Protein AF-A0A0M3KL15-F1 (afdb_monomer_lite)

InterPro domains:
  IPR010623 Type VI secretion system IcmF, C-terminal [PF06744] (112-218)
  IPR048677 T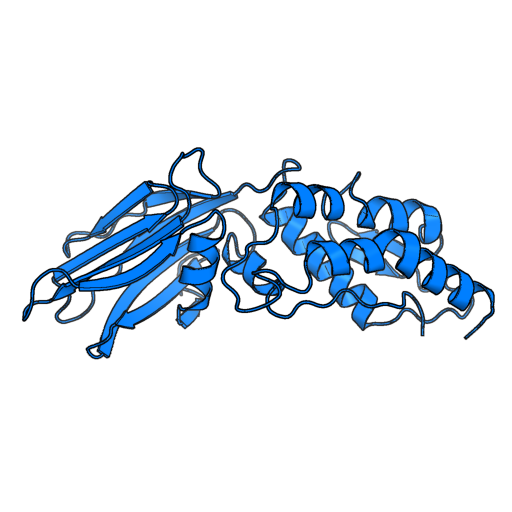ype VI secretion system component TssM1, helical domain [PF21070] (3-108)
  IPR053156 Type VI secretion system TssM-like [PTHR36153] (3-238)

Organism: NCBI:txid1444178

Radius of gyration: 20.82 Å; chains: 1; bounding box: 46×32×60 Å

pLDDT: mean 95.14, std 5.82, range [62.12, 98.81]

Foldseek 3Di:
DDPLQVVLLVCCCVQPAVVCCVQPCPAPPQDPDQHHGDQLVLLCQLVCCRHSVNVSCVVPPVQFWDDDPLAIDGPPVRCPPFAFDVLQRVQNSLSSQCCVQQVVVSTGKFKKKKWWDDWPFWQWKWKAAQNDIDIDGPDDIDIDMDMAPDPHPWGAIWMWTQGPVGGIDTQDTRTDSCRVVVQQVQWDWDADPPADQKIWTWHQGPVRIIGIMMMHGPDDNRSPSSSSSRSDHNDSGRTD

Sequence (240 aa):
LTPAAESLNARWRTAVVDGWNNAFSGRYPFKNVSSDASLPLLAKYLNTDTGRIARFLQNNLSGVLHREGSRWVPDTINTRGLTFNPAFLKAINTLSEIADVAFTTGNAGLHFELRPGTAAGVMQTTLITDNQKLIYVNQMPVWKRFTWPADTEAPGASLSWVSTQAGTRQYADLPGSWGLIRLLEMARRKAAPGVASGWSLSWQAQDGRMLNYTLRTEAGEGPLVLLKLRNFVLPETVFE

Structure (mmCIF, N/CA/C/O backbone):
data_AF-A0A0M3KL15-F1
#
_entry.id   AF-A0A0M3KL15-F1
#
loop_
_atom_site.group_PDB
_atom_site.id
_atom_site.type_symbol
_atom_site.label_atom_id
_atom_site.label_alt_id
_atom_site.label_comp_id
_atom_site.label_asym_id
_atom_site.label_entity_id
_atom_site.label_seq_id
_atom_site.pdbx_PDB_ins_code
_atom_site.Cartn_x
_atom_site.Cartn_y
_atom_site.Cartn_z
_atom_site.occupancy
_atom_site.B_iso_or_equiv
_atom_site.auth_seq_id
_atom_site.auth_comp_id
_atom_site.auth_asym_id
_atom_site.auth_atom_id
_atom_site.pdbx_PDB_model_num
ATOM 1 N N . LEU A 1 1 ? 8.208 -5.357 -33.941 1.00 62.12 1 LEU A N 1
ATOM 2 C CA . LEU A 1 1 ? 9.250 -4.862 -33.020 1.00 62.12 1 LEU A CA 1
ATOM 3 C C . LEU A 1 1 ? 10.542 -4.599 -33.781 1.00 62.12 1 LEU A C 1
ATOM 5 O O . LEU A 1 1 ? 10.914 -5.402 -34.628 1.00 62.12 1 LEU A O 1
ATOM 9 N N . THR A 1 2 ? 11.203 -3.465 -33.540 1.00 76.44 2 THR A N 1
ATOM 10 C CA . THR A 1 2 ? 12.546 -3.214 -34.091 1.00 76.44 2 THR A CA 1
ATOM 11 C C . THR A 1 2 ? 13.599 -3.963 -33.253 1.00 76.44 2 THR A C 1
ATOM 13 O O . THR A 1 2 ? 13.397 -4.116 -32.046 1.00 76.44 2 THR A O 1
ATOM 16 N N . PRO A 1 3 ? 14.752 -4.380 -33.817 1.00 80.56 3 PRO A N 1
ATOM 17 C CA . PRO A 1 3 ? 15.796 -5.087 -33.055 1.00 80.56 3 PRO A CA 1
ATOM 18 C C . PRO A 1 3 ? 16.292 -4.326 -31.810 1.00 80.56 3 PRO A C 1
ATOM 20 O O . PRO A 1 3 ? 16.680 -4.922 -30.805 1.00 80.56 3 PRO A O 1
ATOM 23 N N . ALA A 1 4 ? 16.244 -2.989 -31.850 1.00 82.25 4 ALA A N 1
ATOM 24 C CA . ALA A 1 4 ? 16.586 -2.138 -30.714 1.00 82.25 4 ALA A CA 1
ATOM 25 C C . ALA A 1 4 ? 15.563 -2.244 -29.565 1.00 82.25 4 ALA A C 1
ATOM 27 O O . ALA A 1 4 ? 15.965 -2.343 -28.405 1.00 82.25 4 ALA A O 1
ATOM 28 N N . ALA A 1 5 ? 14.260 -2.277 -29.875 1.00 87.56 5 ALA A N 1
ATOM 29 C CA . ALA A 1 5 ? 13.200 -2.458 -28.883 1.00 87.56 5 ALA A CA 1
ATOM 30 C C . ALA A 1 5 ? 13.283 -3.832 -28.202 1.00 87.56 5 ALA A C 1
ATOM 32 O O . ALA A 1 5 ? 13.165 -3.926 -26.981 1.00 87.56 5 ALA A O 1
ATOM 33 N N . GLU A 1 6 ? 13.554 -4.894 -28.965 1.00 91.25 6 GLU A N 1
ATOM 34 C CA . GLU A 1 6 ? 13.694 -6.252 -28.420 1.00 91.25 6 GLU A CA 1
ATOM 35 C C . GLU A 1 6 ? 14.888 -6.374 -27.473 1.00 91.25 6 GLU A C 1
ATOM 37 O O . GLU A 1 6 ? 14.755 -6.913 -26.371 1.00 91.25 6 GLU A O 1
ATOM 42 N N . SER A 1 7 ? 16.040 -5.819 -27.862 1.00 92.62 7 SER A N 1
ATOM 43 C CA . SER A 1 7 ? 17.240 -5.780 -27.020 1.00 92.62 7 SER A CA 1
ATOM 44 C C . SER A 1 7 ? 16.985 -5.042 -25.701 1.00 92.62 7 SER A C 1
ATOM 46 O O . SER A 1 7 ? 17.387 -5.493 -24.625 1.00 92.62 7 SER A O 1
ATOM 48 N N . LEU A 1 8 ? 16.246 -3.933 -25.758 1.00 94.69 8 LEU A N 1
ATOM 49 C CA . LEU A 1 8 ? 15.909 -3.135 -24.585 1.00 94.69 8 LEU A CA 1
ATOM 50 C C . LEU A 1 8 ? 14.875 -3.826 -23.682 1.00 94.69 8 LEU A C 1
ATOM 52 O O . LEU A 1 8 ? 15.043 -3.834 -22.462 1.00 94.69 8 LEU A O 1
ATOM 56 N N . ASN A 1 9 ? 13.879 -4.497 -24.264 1.00 96.88 9 ASN A N 1
ATOM 57 C CA . ASN A 1 9 ? 12.947 -5.364 -23.541 1.00 96.88 9 ASN A CA 1
ATOM 58 C C . ASN A 1 9 ? 13.684 -6.529 -22.853 1.00 96.88 9 ASN A C 1
ATOM 60 O O . ASN A 1 9 ? 13.425 -6.833 -21.691 1.00 96.88 9 ASN A O 1
ATOM 64 N N . ALA A 1 10 ? 14.644 -7.170 -23.526 1.00 97.50 10 ALA A N 1
ATOM 65 C CA . ALA A 1 10 ? 15.469 -8.221 -22.926 1.00 97.50 10 ALA A CA 1
ATOM 66 C C . ALA A 1 10 ? 16.328 -7.695 -21.761 1.00 97.50 10 ALA A C 1
ATOM 68 O O . ALA A 1 10 ? 16.441 -8.347 -20.718 1.00 97.50 10 ALA A O 1
ATOM 69 N N . ARG A 1 11 ? 16.889 -6.487 -21.896 1.00 97.69 11 ARG A N 1
ATOM 70 C CA . ARG A 1 11 ? 17.660 -5.839 -20.827 1.00 97.69 11 ARG A CA 1
ATOM 71 C C . ARG A 1 11 ? 16.782 -5.470 -19.631 1.00 97.69 11 ARG A C 1
ATOM 73 O O . ARG A 1 11 ? 17.202 -5.663 -18.497 1.00 97.69 11 ARG A O 1
ATOM 80 N N . TRP A 1 12 ? 15.569 -4.975 -19.868 1.00 98.31 12 TRP A N 1
ATOM 81 C CA . TRP A 1 12 ? 14.593 -4.690 -18.813 1.00 98.31 12 TRP A CA 1
ATOM 82 C C . TRP A 1 12 ? 14.238 -5.944 -18.011 1.00 98.31 12 TRP A C 1
ATOM 84 O O . TRP A 1 12 ? 14.278 -5.919 -16.777 1.00 98.31 12 TRP A O 1
ATOM 94 N N . ARG A 1 13 ? 13.964 -7.058 -18.703 1.00 98.50 13 ARG A N 1
ATOM 95 C CA . ARG A 1 13 ? 13.645 -8.333 -18.049 1.00 98.50 13 ARG A CA 1
ATOM 96 C C . ARG A 1 13 ? 14.762 -8.797 -17.125 1.00 98.50 13 ARG A C 1
ATOM 98 O O . ARG A 1 13 ? 14.545 -8.947 -15.925 1.00 98.50 13 ARG A O 1
ATOM 105 N N . THR A 1 14 ? 15.968 -8.903 -17.671 1.00 98.00 14 THR A N 1
ATOM 106 C CA . THR A 1 14 ? 17.128 -9.430 -16.942 1.00 98.00 14 THR A CA 1
ATOM 107 C C . THR A 1 14 ? 17.604 -8.501 -15.822 1.00 98.00 14 THR A C 1
ATOM 109 O O . THR A 1 14 ? 17.980 -8.969 -14.749 1.00 98.00 14 THR A O 1
ATOM 112 N N . ALA A 1 15 ? 17.567 -7.180 -16.028 1.00 97.88 15 ALA A N 1
ATOM 113 C CA . ALA A 1 15 ? 18.047 -6.218 -15.037 1.00 97.88 15 ALA A CA 1
ATOM 114 C C . ALA A 1 15 ? 17.046 -5.953 -13.900 1.00 97.88 15 ALA A C 1
ATOM 116 O O . ALA A 1 15 ? 17.461 -5.563 -12.804 1.00 97.88 15 ALA A O 1
ATOM 117 N N . VAL A 1 16 ? 15.740 -6.111 -14.151 1.00 98.56 16 VAL A N 1
ATOM 118 C CA . VAL A 1 16 ? 14.695 -5.682 -13.208 1.00 98.56 16 VAL A CA 1
ATOM 119 C C . VAL A 1 16 ? 13.622 -6.741 -12.988 1.00 98.56 16 VAL A C 1
ATOM 121 O O . VAL A 1 16 ? 13.390 -7.118 -11.837 1.00 98.56 16 VAL A O 1
ATOM 124 N N . VAL A 1 17 ? 12.956 -7.210 -14.046 1.00 98.69 17 VAL A N 1
ATOM 125 C CA . VAL A 1 17 ? 11.730 -8.019 -13.911 1.00 98.69 17 VAL A CA 1
ATOM 126 C C . VAL A 1 17 ? 11.999 -9.383 -13.287 1.00 98.69 17 VAL A C 1
ATOM 128 O O . VAL A 1 17 ? 11.285 -9.767 -12.364 1.00 98.69 17 VAL A O 1
ATOM 131 N N . ASP A 1 18 ? 13.050 -10.083 -13.707 1.00 98.50 18 ASP A N 1
ATOM 132 C CA . ASP A 1 18 ? 13.363 -11.422 -13.194 1.00 98.50 18 ASP A CA 1
ATOM 133 C C . ASP A 1 18 ? 13.629 -11.382 -11.683 1.00 98.50 18 ASP A C 1
ATOM 135 O O . ASP A 1 18 ? 13.082 -12.166 -10.900 1.00 98.50 18 ASP A O 1
ATOM 139 N N . GLY A 1 19 ? 14.411 -10.391 -11.246 1.00 98.44 19 GLY A N 1
ATOM 140 C CA . GLY A 1 19 ? 14.686 -10.159 -9.833 1.00 98.44 19 GLY A CA 1
ATOM 141 C C . GLY A 1 19 ? 13.452 -9.717 -9.045 1.00 98.44 19 GLY A C 1
ATOM 142 O O . GLY A 1 19 ? 13.320 -10.076 -7.874 1.00 98.44 19 GLY A O 1
ATOM 143 N N . TRP A 1 20 ? 12.566 -8.919 -9.647 1.00 98.62 20 TRP A N 1
ATOM 144 C CA . TRP A 1 20 ? 11.307 -8.496 -9.031 1.00 98.62 20 TRP A CA 1
ATOM 145 C C . TRP A 1 20 ? 10.386 -9.699 -8.818 1.00 98.62 20 TRP A C 1
ATOM 147 O O . TRP A 1 20 ? 9.896 -9.929 -7.712 1.00 98.62 20 TRP A O 1
ATOM 157 N N . ASN A 1 21 ? 10.197 -10.511 -9.857 1.00 98.19 21 ASN A N 1
ATOM 158 C CA . ASN A 1 21 ? 9.327 -11.679 -9.821 1.00 98.19 21 ASN A CA 1
ATOM 159 C C . ASN A 1 21 ? 9.820 -12.716 -8.811 1.00 98.19 21 ASN A C 1
ATOM 161 O O . ASN A 1 21 ? 9.015 -13.210 -8.020 1.00 98.19 21 ASN A O 1
ATOM 165 N N . ASN A 1 22 ? 11.126 -12.987 -8.765 1.00 97.88 22 ASN A N 1
ATOM 166 C CA . ASN A 1 22 ? 11.717 -13.864 -7.752 1.00 97.88 22 ASN A CA 1
ATOM 167 C C . ASN A 1 22 ? 11.461 -13.330 -6.329 1.00 97.88 22 ASN A C 1
ATOM 169 O O . ASN A 1 22 ? 11.011 -14.061 -5.446 1.00 97.88 22 ASN A O 1
ATOM 173 N N . ALA A 1 23 ? 11.671 -12.030 -6.116 1.00 97.38 23 ALA A N 1
ATOM 174 C CA . ALA A 1 23 ? 11.493 -11.421 -4.806 1.00 97.38 23 ALA A CA 1
ATOM 175 C C . ALA A 1 23 ? 10.033 -11.430 -4.318 1.00 97.38 23 ALA A C 1
ATOM 177 O O . ALA A 1 23 ? 9.802 -11.612 -3.120 1.00 97.38 23 ALA A O 1
ATOM 178 N N . PHE A 1 24 ? 9.060 -11.217 -5.211 1.00 98.12 24 PHE A N 1
ATOM 179 C CA . PHE A 1 24 ? 7.737 -10.730 -4.811 1.00 98.12 24 PHE A CA 1
ATOM 180 C C . PHE A 1 24 ? 6.532 -11.551 -5.297 1.00 98.12 24 PHE A C 1
ATOM 182 O O . PHE A 1 24 ? 5.499 -11.530 -4.630 1.00 98.12 24 PHE A O 1
ATOM 189 N N . SER A 1 25 ? 6.630 -12.291 -6.407 1.00 93.06 25 SER A N 1
ATOM 190 C CA . SER A 1 25 ? 5.460 -12.891 -7.088 1.00 93.06 25 SER A CA 1
ATOM 191 C C . SER A 1 25 ? 4.638 -13.871 -6.238 1.00 93.06 25 SER A C 1
ATOM 193 O O . SER A 1 25 ? 3.433 -14.005 -6.448 1.00 93.06 25 SER A O 1
ATOM 195 N N . GLY A 1 26 ? 5.269 -14.538 -5.270 1.00 95.62 26 GLY A N 1
ATOM 196 C CA . GLY A 1 26 ? 4.643 -15.493 -4.352 1.00 95.62 26 GLY A CA 1
ATOM 197 C C . GLY A 1 26 ? 4.397 -14.945 -2.947 1.00 95.62 26 GLY A C 1
ATOM 198 O O . GLY A 1 26 ? 4.298 -15.734 -2.012 1.00 95.62 26 GLY A O 1
ATOM 199 N N . ARG A 1 27 ? 4.369 -13.619 -2.763 1.00 98.00 27 ARG A N 1
ATOM 200 C CA . ARG A 1 27 ? 4.296 -12.975 -1.441 1.00 98.00 27 ARG A CA 1
ATOM 201 C C . ARG A 1 27 ? 3.183 -11.939 -1.373 1.00 98.00 27 ARG A C 1
ATOM 203 O O . ARG A 1 27 ? 2.786 -11.364 -2.382 1.00 98.00 27 ARG A O 1
ATOM 210 N N . TYR A 1 28 ? 2.691 -11.659 -0.178 1.00 98.25 28 TYR A N 1
ATOM 211 C CA . TYR A 1 28 ? 1.836 -10.509 0.081 1.00 98.25 28 TYR A CA 1
ATOM 212 C C . TYR A 1 28 ? 2.647 -9.203 -0.009 1.00 98.25 28 TYR A C 1
ATOM 214 O O . TYR A 1 28 ? 3.782 -9.190 0.457 1.00 98.25 28 TYR A O 1
ATOM 222 N N . PRO A 1 29 ? 2.121 -8.103 -0.581 1.00 97.88 29 PRO A N 1
ATOM 223 C CA . PRO A 1 29 ? 0.750 -7.902 -1.063 1.00 97.88 29 PRO A CA 1
ATOM 224 C C . PRO A 1 29 ? 0.482 -8.388 -2.493 1.00 97.88 29 PRO A C 1
ATOM 226 O O . PRO A 1 29 ? -0.650 -8.300 -2.948 1.00 97.88 29 PRO A O 1
ATOM 229 N N . PHE A 1 30 ? 1.444 -8.941 -3.222 1.00 98.12 30 PHE A N 1
ATOM 230 C CA . PHE A 1 30 ? 1.237 -9.356 -4.619 1.00 98.12 30 PHE A CA 1
ATOM 231 C C . PHE A 1 30 ? 0.284 -10.552 -4.763 1.00 98.12 30 PHE A C 1
ATOM 233 O O . PHE A 1 30 ? -0.467 -10.637 -5.735 1.00 98.12 30 PHE A O 1
ATOM 240 N N . LYS A 1 31 ? 0.255 -11.442 -3.765 1.00 97.38 31 LYS A N 1
ATOM 241 C CA . LYS A 1 31 ? -0.678 -12.575 -3.643 1.00 97.38 31 LYS A CA 1
ATOM 242 C C . LYS A 1 31 ? -1.337 -12.611 -2.270 1.00 97.38 31 LYS A C 1
ATOM 244 O O . LYS A 1 31 ? -0.812 -12.073 -1.300 1.00 97.38 31 LYS A O 1
ATOM 249 N N . ASN A 1 32 ? -2.527 -13.206 -2.175 1.00 95.50 32 ASN A N 1
ATOM 250 C CA . ASN A 1 32 ? -3.209 -13.404 -0.892 1.00 95.50 32 ASN A CA 1
ATOM 251 C C . ASN A 1 32 ? -2.658 -14.637 -0.153 1.00 95.50 32 ASN A C 1
ATOM 253 O O . ASN A 1 32 ? -3.297 -15.683 -0.116 1.00 95.50 32 ASN A O 1
ATOM 257 N N . VAL A 1 33 ? -1.440 -14.532 0.370 1.00 96.50 33 VAL A N 1
ATOM 258 C CA . VAL A 1 33 ? -0.740 -15.612 1.087 1.00 96.50 33 VAL A CA 1
ATOM 259 C C . VAL A 1 33 ? -0.177 -15.083 2.400 1.00 96.50 33 VAL A C 1
ATOM 261 O O . VAL A 1 33 ? -0.129 -13.870 2.583 1.00 96.50 33 VAL A O 1
ATOM 264 N N . SER A 1 34 ? 0.248 -15.952 3.316 1.00 93.94 34 SER A N 1
ATOM 265 C CA . SER A 1 34 ? 0.814 -15.549 4.615 1.00 93.94 34 SER A CA 1
ATOM 266 C C . SER A 1 34 ? 2.244 -15.010 4.530 1.00 93.94 34 SER A C 1
ATOM 268 O O . SER A 1 34 ? 2.635 -14.204 5.364 1.00 93.94 34 SER A O 1
ATOM 270 N N . SER A 1 35 ? 3.030 -15.429 3.532 1.00 95.88 35 SER A N 1
ATOM 271 C CA . SER A 1 35 ? 4.404 -14.945 3.367 1.00 95.88 35 SER A CA 1
ATOM 272 C C . SER A 1 35 ? 4.421 -13.499 2.882 1.00 95.88 35 SER A C 1
ATOM 274 O O . SER A 1 35 ? 3.836 -13.185 1.846 1.00 95.88 35 SER A O 1
ATOM 276 N N . ASP A 1 36 ? 5.131 -12.640 3.602 1.00 97.38 36 ASP A N 1
ATOM 277 C CA . ASP A 1 36 ? 5.215 -11.209 3.332 1.00 97.38 36 ASP A CA 1
ATOM 278 C C . ASP A 1 36 ? 6.403 -10.845 2.430 1.00 97.38 36 ASP A C 1
ATOM 280 O O . ASP A 1 36 ? 7.489 -11.427 2.508 1.00 97.38 36 ASP A O 1
ATOM 284 N N . ALA A 1 37 ? 6.210 -9.843 1.573 1.00 98.06 37 ALA A N 1
ATOM 285 C CA . ALA A 1 37 ? 7.274 -9.203 0.816 1.00 98.06 37 ALA A CA 1
ATOM 286 C C . ALA A 1 37 ? 8.181 -8.399 1.755 1.00 98.06 37 ALA A C 1
ATOM 288 O O . ALA A 1 37 ? 7.722 -7.707 2.663 1.00 98.06 37 ALA A O 1
ATOM 289 N N . SER A 1 38 ? 9.488 -8.433 1.505 1.00 97.94 38 SER A N 1
ATOM 290 C CA . SER A 1 38 ? 10.444 -7.636 2.275 1.00 97.94 38 SER A CA 1
ATOM 291 C C . SER A 1 38 ? 10.290 -6.147 1.945 1.00 97.94 38 SER A C 1
ATOM 293 O O . SER A 1 38 ? 10.557 -5.735 0.814 1.00 97.94 38 SER A O 1
ATOM 295 N N . LEU A 1 39 ? 9.904 -5.336 2.937 1.00 98.00 39 LEU A N 1
ATOM 296 C CA . LEU A 1 39 ? 9.825 -3.875 2.807 1.00 98.00 39 LEU A CA 1
ATOM 297 C C . LEU A 1 39 ? 11.184 -3.243 2.438 1.00 98.00 39 LEU A C 1
ATOM 299 O O . LEU A 1 39 ? 11.211 -2.455 1.493 1.00 98.00 39 LEU A O 1
ATOM 303 N N . PRO A 1 40 ? 12.325 -3.617 3.062 1.00 97.69 40 PRO A N 1
ATOM 304 C CA . PRO A 1 40 ? 13.636 -3.126 2.629 1.00 97.69 40 PRO A CA 1
ATOM 305 C C . PRO A 1 40 ? 13.993 -3.511 1.190 1.00 97.69 40 PRO A C 1
ATOM 307 O O . PRO A 1 40 ? 14.605 -2.728 0.464 1.00 97.69 40 PRO A O 1
ATOM 310 N N . LEU A 1 41 ? 13.626 -4.718 0.743 1.00 98.19 41 LEU A N 1
ATOM 311 C CA . LEU A 1 41 ? 13.882 -5.117 -0.640 1.00 98.19 41 LEU A CA 1
ATOM 312 C C . LEU A 1 41 ? 13.001 -4.336 -1.615 1.00 98.19 41 LEU A C 1
ATOM 314 O O . LEU A 1 41 ? 13.497 -3.911 -2.655 1.00 98.19 41 LEU A O 1
ATOM 318 N N . LEU A 1 42 ? 11.731 -4.107 -1.274 1.00 98.44 42 LEU A N 1
ATOM 319 C CA . LEU A 1 42 ? 10.837 -3.261 -2.060 1.00 98.44 42 LEU A CA 1
ATOM 320 C C . LEU A 1 42 ? 11.412 -1.841 -2.175 1.00 98.44 42 LEU A C 1
ATOM 322 O O . LEU A 1 42 ? 11.534 -1.322 -3.281 1.00 98.44 42 LEU A O 1
ATOM 326 N N . ALA A 1 43 ? 11.910 -1.276 -1.074 1.00 98.12 43 ALA A N 1
ATOM 327 C CA . ALA A 1 43 ? 12.578 0.023 -1.063 1.00 98.12 43 ALA A CA 1
ATOM 328 C C . ALA A 1 43 ? 13.787 0.092 -2.021 1.00 98.12 43 ALA A C 1
ATOM 330 O O . ALA A 1 43 ? 13.935 1.059 -2.765 1.00 98.12 43 ALA A O 1
ATOM 331 N N . LYS A 1 44 ? 14.612 -0.966 -2.103 1.00 98.19 44 LYS A N 1
ATOM 332 C CA . LYS A 1 44 ? 15.738 -1.044 -3.063 1.00 98.19 44 LYS A CA 1
ATOM 333 C C . LYS A 1 44 ? 15.301 -0.990 -4.534 1.00 98.19 44 LYS A C 1
ATOM 335 O O . LYS A 1 44 ? 16.097 -0.600 -5.393 1.00 98.19 44 LYS A O 1
ATOM 340 N N . TYR A 1 45 ? 14.078 -1.409 -4.852 1.00 98.44 45 TYR A N 1
ATOM 341 C CA . TYR A 1 45 ? 13.516 -1.249 -6.196 1.00 98.44 45 TYR A CA 1
ATOM 342 C C . TYR A 1 45 ? 12.914 0.136 -6.402 1.00 98.44 45 TYR A C 1
ATOM 344 O O . TYR A 1 45 ? 13.145 0.726 -7.458 1.00 98.44 45 TYR A O 1
ATOM 352 N N . LEU A 1 46 ? 12.163 0.612 -5.406 1.00 97.50 46 LEU A N 1
ATOM 353 C CA . LEU A 1 46 ? 11.293 1.780 -5.504 1.00 97.50 46 LEU A CA 1
ATOM 354 C C . LEU A 1 46 ? 11.972 3.113 -5.224 1.00 97.50 46 LEU A C 1
ATOM 356 O O . LEU A 1 46 ? 11.404 4.131 -5.597 1.00 97.50 46 LEU A O 1
ATOM 360 N N . ASN A 1 47 ? 13.147 3.122 -4.584 1.00 95.31 47 ASN A N 1
ATOM 361 C CA . ASN A 1 47 ? 13.847 4.364 -4.279 1.00 95.31 47 ASN A CA 1
ATOM 362 C C . ASN A 1 47 ? 13.920 5.254 -5.529 1.00 95.31 47 ASN A C 1
ATOM 364 O O . ASN A 1 47 ? 14.359 4.8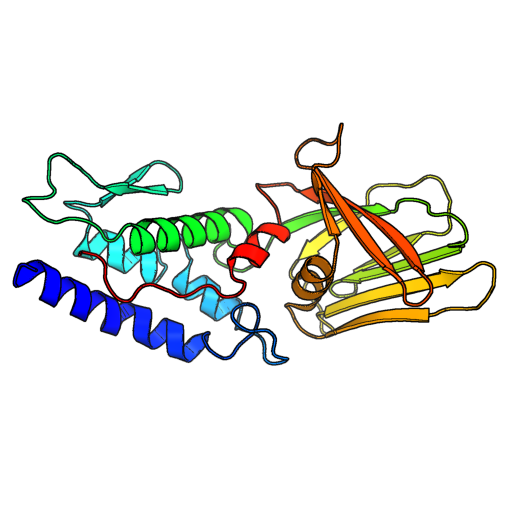29 -6.599 1.00 95.31 47 ASN A O 1
ATOM 368 N N . THR A 1 48 ? 13.449 6.480 -5.371 1.00 88.69 48 THR A N 1
ATOM 369 C CA . THR A 1 48 ? 13.093 7.354 -6.480 1.00 88.69 48 THR A CA 1
ATOM 370 C C . THR A 1 48 ? 14.279 7.738 -7.368 1.00 88.69 48 THR A C 1
ATOM 372 O O . THR A 1 48 ? 14.111 7.878 -8.579 1.00 88.69 48 THR A O 1
ATOM 375 N N . ASP A 1 49 ? 15.480 7.825 -6.795 1.00 87.25 49 ASP A N 1
ATOM 376 C CA . ASP A 1 49 ? 16.686 8.243 -7.519 1.00 87.25 49 ASP A CA 1
ATOM 377 C C . ASP A 1 49 ? 17.669 7.085 -7.708 1.00 87.25 49 ASP A C 1
ATOM 379 O O . ASP A 1 49 ? 18.306 6.936 -8.748 1.00 87.25 49 ASP A O 1
ATOM 383 N N . THR A 1 50 ? 17.774 6.216 -6.705 1.00 92.50 50 THR A N 1
ATOM 384 C CA . THR A 1 50 ? 18.770 5.138 -6.649 1.00 92.50 50 THR A CA 1
ATOM 385 C C . THR A 1 50 ? 18.139 3.747 -6.655 1.00 92.50 50 THR A C 1
ATOM 387 O O . THR A 1 50 ? 18.811 2.742 -6.417 1.00 92.50 50 THR A O 1
ATOM 390 N N . GLY A 1 51 ? 16.844 3.638 -6.927 1.00 96.38 51 GLY A N 1
ATOM 391 C CA . GLY A 1 51 ? 16.160 2.360 -7.074 1.00 96.38 51 GLY A CA 1
ATOM 392 C C . GLY A 1 51 ? 16.607 1.619 -8.329 1.00 96.38 51 GLY A C 1
ATOM 393 O O . GLY A 1 51 ? 17.097 2.207 -9.296 1.00 96.38 51 GLY A O 1
ATOM 394 N N . ARG A 1 52 ? 16.443 0.292 -8.340 1.00 98.12 52 ARG A N 1
ATOM 395 C CA . ARG A 1 52 ? 16.713 -0.529 -9.538 1.00 98.12 52 ARG A CA 1
ATOM 396 C C . ARG A 1 52 ? 15.891 -0.074 -10.745 1.00 98.12 52 ARG A C 1
ATOM 398 O O . ARG A 1 52 ? 16.434 -0.021 -11.844 1.00 98.12 52 ARG A O 1
ATOM 405 N N . ILE A 1 53 ? 14.625 0.291 -10.524 1.00 98.00 53 ILE A N 1
ATOM 406 C CA . ILE A 1 53 ? 13.738 0.781 -11.585 1.00 98.00 53 ILE A CA 1
ATOM 407 C C . ILE A 1 53 ? 14.225 2.149 -12.063 1.00 98.00 53 ILE A C 1
ATOM 409 O O . ILE A 1 53 ? 14.555 2.285 -13.235 1.00 98.00 53 ILE A O 1
ATOM 413 N N . ALA A 1 54 ? 14.362 3.123 -11.159 1.00 96.00 54 ALA A N 1
ATOM 414 C CA . ALA A 1 54 ? 14.792 4.480 -11.500 1.00 96.00 54 ALA A CA 1
ATOM 415 C C . ALA A 1 54 ? 16.110 4.505 -12.292 1.00 96.00 54 ALA A C 1
ATOM 417 O O . ALA A 1 54 ? 16.160 5.080 -13.378 1.00 96.00 54 ALA A O 1
ATOM 418 N N . ARG A 1 55 ? 17.142 3.787 -11.823 1.00 97.00 55 ARG A N 1
ATOM 419 C CA . ARG A 1 55 ? 18.422 3.678 -12.543 1.00 97.00 55 ARG A CA 1
ATOM 420 C C . ARG A 1 55 ? 18.271 3.066 -13.929 1.00 97.00 55 ARG A C 1
ATOM 422 O O . ARG A 1 55 ? 18.925 3.519 -14.863 1.00 97.00 55 ARG A O 1
ATOM 429 N N . PHE A 1 56 ? 17.441 2.033 -14.084 1.00 97.94 56 PHE A N 1
ATOM 430 C CA . PHE A 1 56 ? 17.209 1.449 -15.402 1.00 97.94 56 PHE A CA 1
ATOM 431 C C . PHE A 1 56 ? 16.602 2.482 -16.358 1.00 97.94 56 PHE A C 1
ATOM 433 O O . PHE A 1 56 ? 17.113 2.641 -17.469 1.00 97.94 56 PHE A O 1
ATOM 440 N N . LEU A 1 57 ? 15.559 3.192 -15.915 1.00 97.00 57 LEU A N 1
ATOM 441 C CA . LEU A 1 57 ? 14.867 4.207 -16.712 1.00 97.00 57 LEU A CA 1
ATOM 442 C C . LEU A 1 57 ? 15.826 5.339 -17.108 1.00 97.00 57 LEU A C 1
ATOM 444 O O . LEU A 1 57 ? 15.940 5.659 -18.286 1.00 97.00 57 LEU A O 1
ATOM 448 N N . GLN A 1 58 ? 16.591 5.880 -16.160 1.00 95.19 58 GLN A N 1
ATOM 449 C CA . GLN A 1 58 ? 17.543 6.967 -16.418 1.00 95.19 58 GLN A CA 1
ATOM 450 C C . GLN A 1 58 ? 18.677 6.545 -17.365 1.00 95.19 58 GLN A C 1
ATOM 452 O O . GLN A 1 58 ? 19.020 7.278 -18.292 1.00 95.19 58 GLN A O 1
ATOM 457 N N . ASN A 1 59 ? 19.234 5.346 -17.181 1.00 95.81 59 ASN A N 1
ATOM 458 C CA . ASN A 1 59 ? 20.397 4.901 -17.952 1.00 95.81 59 ASN A CA 1
ATOM 459 C C . ASN A 1 59 ? 20.045 4.419 -19.363 1.00 95.81 59 ASN A C 1
ATOM 461 O O . ASN A 1 59 ? 20.903 4.446 -20.241 1.00 95.81 59 ASN A O 1
ATOM 465 N N . ASN A 1 60 ? 18.824 3.921 -19.577 1.00 95.19 60 ASN A N 1
ATOM 466 C CA . ASN A 1 60 ? 18.457 3.280 -20.842 1.00 95.19 60 ASN A CA 1
ATOM 467 C C . ASN A 1 60 ? 17.348 4.013 -21.603 1.00 95.19 60 ASN A C 1
ATOM 469 O O . ASN A 1 60 ? 17.234 3.808 -22.808 1.00 95.19 60 ASN A O 1
ATOM 473 N N . LEU A 1 61 ? 16.534 4.835 -20.931 1.00 94.25 61 LEU A N 1
ATOM 474 C CA . LEU A 1 61 ? 15.354 5.478 -21.519 1.00 94.25 61 LEU A CA 1
ATOM 475 C C . LEU A 1 61 ? 15.382 7.009 -21.453 1.00 94.25 61 LEU A C 1
ATOM 477 O O . LEU A 1 61 ? 14.454 7.620 -21.960 1.00 94.25 61 LEU A O 1
ATOM 481 N N . SER A 1 62 ? 16.424 7.649 -20.912 1.00 91.50 62 SER A N 1
ATOM 482 C CA . SER A 1 62 ? 16.472 9.118 -20.739 1.00 91.50 62 SER A CA 1
ATOM 483 C C . SER A 1 62 ? 16.304 9.937 -22.023 1.00 91.50 62 SER A C 1
ATOM 485 O O . SER A 1 62 ? 15.870 11.080 -21.952 1.00 91.50 62 SER A O 1
ATOM 487 N N . GLY A 1 63 ? 16.614 9.373 -23.195 1.00 90.44 63 GLY A N 1
ATOM 488 C CA . GLY A 1 63 ? 16.390 10.037 -24.485 1.00 90.44 63 GLY A CA 1
ATOM 489 C C . GLY A 1 63 ? 14.952 9.959 -25.019 1.00 90.44 63 GLY A C 1
ATOM 490 O O . GLY A 1 63 ? 14.655 10.602 -26.018 1.00 90.44 63 GLY A O 1
ATOM 491 N N . VAL A 1 64 ? 14.085 9.142 -24.411 1.00 92.38 64 VAL A N 1
ATOM 492 C CA . VAL A 1 64 ? 12.702 8.881 -24.873 1.00 92.38 64 VAL A CA 1
ATOM 493 C C . VAL A 1 64 ? 11.667 8.882 -23.741 1.00 92.38 64 VAL A C 1
ATOM 495 O O . VAL A 1 64 ? 10.471 8.758 -23.995 1.00 92.38 64 VAL A O 1
ATOM 498 N N . LEU A 1 65 ? 12.112 8.983 -22.491 1.00 93.81 65 LEU A N 1
ATOM 499 C CA . LEU A 1 65 ? 11.309 8.983 -21.278 1.00 93.81 65 LEU A CA 1
ATOM 500 C C . LEU A 1 65 ? 11.964 9.935 -20.278 1.00 93.81 65 LEU A C 1
ATOM 502 O O . LEU A 1 65 ? 13.111 9.729 -19.875 1.00 93.81 65 LEU A O 1
ATOM 506 N N . HIS A 1 66 ? 11.225 10.941 -19.833 1.00 93.69 66 HIS A N 1
ATOM 507 C CA . HIS A 1 66 ? 11.674 11.882 -18.813 1.00 93.69 66 HIS A CA 1
ATOM 508 C C . HIS A 1 66 ? 10.738 11.864 -17.608 1.00 93.69 66 HIS A C 1
ATOM 510 O O . HIS A 1 66 ? 9.674 11.239 -17.614 1.00 93.69 66 HIS A O 1
ATOM 516 N N . ARG A 1 67 ? 11.175 12.515 -16.530 1.00 92.88 67 ARG A N 1
ATOM 517 C CA . ARG A 1 67 ? 10.412 12.609 -15.289 1.00 92.88 67 ARG A CA 1
ATOM 518 C C . ARG A 1 67 ? 9.761 13.986 -15.171 1.00 92.88 67 ARG A C 1
ATOM 520 O O . ARG A 1 67 ? 10.454 14.997 -15.229 1.00 92.88 67 ARG A O 1
ATOM 527 N N . GLU A 1 68 ? 8.451 14.013 -14.957 1.00 92.44 68 GLU A N 1
ATOM 528 C CA . GLU A 1 68 ? 7.657 15.208 -14.662 1.00 92.44 68 GLU A CA 1
ATOM 529 C C . GLU A 1 68 ? 7.084 15.091 -13.248 1.00 92.44 68 GLU A C 1
ATOM 531 O O . GLU A 1 68 ? 6.143 14.333 -12.989 1.00 92.44 68 GLU A O 1
ATOM 536 N N . GLY A 1 69 ? 7.696 15.802 -12.298 1.00 88.06 69 GLY A N 1
ATOM 537 C CA . GLY A 1 69 ? 7.403 15.619 -10.878 1.00 88.06 69 GLY A CA 1
ATOM 538 C C . GLY A 1 69 ? 7.665 14.172 -10.451 1.00 88.06 69 GLY A C 1
ATOM 539 O O . GLY A 1 69 ? 8.797 13.697 -10.495 1.00 88.06 69 GLY A O 1
ATOM 540 N N . SER A 1 70 ? 6.612 13.458 -10.056 1.00 85.31 70 SER A N 1
ATOM 541 C CA . SER A 1 70 ? 6.677 12.046 -9.670 1.00 85.31 70 SER A CA 1
ATOM 542 C C . SER A 1 70 ? 6.539 11.059 -10.826 1.00 85.31 70 SER A C 1
ATOM 544 O O . SER A 1 70 ? 6.826 9.875 -10.651 1.00 85.31 70 SER A O 1
ATOM 546 N N . ARG A 1 71 ? 6.105 11.517 -12.004 1.00 93.44 71 ARG A N 1
ATOM 547 C CA . ARG A 1 71 ? 5.663 10.641 -13.091 1.00 93.44 71 ARG A CA 1
ATOM 548 C C . ARG A 1 71 ? 6.714 10.495 -14.180 1.00 93.44 71 ARG A C 1
ATOM 550 O O . ARG A 1 71 ? 7.416 11.442 -14.508 1.00 93.44 71 ARG A O 1
ATOM 557 N N . TRP A 1 72 ? 6.768 9.314 -14.779 1.00 95.44 72 TRP A N 1
ATOM 558 C CA . TRP A 1 72 ? 7.528 9.028 -15.989 1.00 95.44 72 TRP A CA 1
ATOM 559 C C . TRP A 1 72 ? 6.642 9.227 -17.213 1.00 95.44 72 TRP A C 1
ATOM 561 O O . TRP A 1 72 ? 5.579 8.601 -17.321 1.00 95.44 72 TRP A O 1
ATOM 571 N N . VAL A 1 73 ? 7.087 10.096 -18.117 1.00 95.25 73 VAL A N 1
ATOM 572 C CA . VAL A 1 73 ? 6.336 10.554 -19.287 1.00 95.25 73 VAL A CA 1
ATOM 573 C C . VAL A 1 73 ? 7.173 10.322 -20.550 1.00 95.25 73 VAL A C 1
ATOM 575 O O . VAL A 1 73 ? 8.363 10.638 -20.552 1.00 95.25 73 VAL A O 1
ATOM 578 N N . PRO A 1 74 ? 6.597 9.734 -21.616 1.00 93.81 74 PRO A N 1
ATOM 579 C CA . PRO A 1 74 ? 7.280 9.598 -22.898 1.00 93.81 74 PRO A CA 1
ATOM 580 C C . PRO A 1 74 ? 7.589 10.947 -23.547 1.00 93.81 74 PRO A C 1
ATOM 582 O O . PRO A 1 74 ? 6.726 11.823 -23.615 1.00 93.81 74 PRO A O 1
ATOM 585 N N . ASP A 1 75 ? 8.775 11.066 -24.135 1.00 88.50 75 ASP A N 1
ATOM 586 C CA . ASP A 1 75 ? 9.113 12.177 -25.018 1.00 88.50 75 ASP A CA 1
ATOM 587 C C . ASP A 1 75 ? 8.647 11.857 -26.446 1.00 88.50 75 ASP A C 1
ATOM 589 O O . ASP A 1 75 ? 9.336 11.211 -27.240 1.00 88.50 75 ASP A O 1
ATOM 593 N N . THR A 1 76 ? 7.422 12.280 -26.761 1.00 72.31 76 THR A N 1
ATOM 594 C CA . THR A 1 76 ? 6.745 11.948 -28.027 1.00 72.31 76 THR A CA 1
ATOM 595 C C . THR A 1 76 ? 7.478 12.438 -29.277 1.00 72.31 76 THR A C 1
ATOM 597 O O . THR A 1 76 ? 7.332 11.820 -30.330 1.00 72.31 76 THR A O 1
ATOM 600 N N . ILE A 1 77 ? 8.320 13.469 -29.171 1.00 70.44 77 ILE A N 1
ATOM 601 C CA . ILE A 1 77 ? 9.076 14.025 -30.303 1.00 70.44 77 ILE A CA 1
ATOM 602 C C . ILE A 1 77 ? 10.281 13.131 -30.635 1.00 70.44 77 ILE A C 1
ATOM 604 O O . ILE A 1 77 ? 10.649 12.972 -31.800 1.00 70.44 77 ILE A O 1
ATOM 608 N N . ASN A 1 78 ? 10.865 12.490 -29.620 1.00 65.94 78 ASN A N 1
ATOM 609 C CA . ASN A 1 78 ? 12.126 11.757 -29.725 1.00 65.94 78 ASN A CA 1
ATOM 610 C C . ASN A 1 78 ? 11.974 10.230 -29.835 1.00 65.94 78 ASN A C 1
ATOM 612 O O . ASN A 1 78 ? 12.975 9.523 -29.949 1.00 65.94 78 ASN A O 1
ATOM 616 N N . THR A 1 79 ? 10.750 9.695 -29.859 1.00 64.50 79 THR A N 1
ATOM 617 C CA . THR A 1 79 ? 10.497 8.238 -29.826 1.00 64.50 79 THR A CA 1
ATOM 618 C C . THR A 1 79 ? 10.976 7.454 -31.055 1.00 64.50 79 THR A C 1
ATOM 620 O O . THR A 1 79 ? 11.016 6.231 -30.985 1.00 64.50 79 THR A O 1
ATOM 623 N N . ARG A 1 80 ? 11.391 8.087 -32.166 1.00 68.88 80 ARG A N 1
ATOM 624 C CA . ARG A 1 80 ? 11.943 7.416 -33.376 1.00 68.88 80 ARG A CA 1
ATOM 625 C C . ARG A 1 80 ? 11.149 6.168 -33.831 1.00 68.88 80 ARG A C 1
ATOM 627 O O . ARG A 1 80 ? 11.741 5.188 -34.277 1.00 68.88 80 ARG A O 1
ATOM 634 N N . GLY A 1 81 ? 9.818 6.184 -33.706 1.00 76.12 81 GLY A N 1
ATOM 635 C CA . GLY A 1 81 ? 8.951 5.054 -34.078 1.00 76.12 81 GLY A CA 1
ATOM 636 C C . GLY A 1 81 ? 8.845 3.925 -33.040 1.00 76.12 81 GLY A C 1
ATOM 637 O O . GLY A 1 81 ? 8.337 2.855 -33.363 1.00 76.12 81 GLY A O 1
ATOM 638 N N . LEU A 1 82 ? 9.320 4.137 -31.810 1.00 84.88 82 LEU A N 1
ATOM 639 C CA . LEU A 1 82 ? 9.103 3.247 -30.671 1.00 84.88 82 LEU A CA 1
ATOM 640 C C . LEU A 1 82 ? 7.766 3.563 -29.991 1.00 84.88 82 LEU A C 1
ATOM 642 O O . LEU A 1 82 ? 7.549 4.685 -29.534 1.00 84.88 82 LEU A O 1
ATOM 646 N N . THR A 1 83 ? 6.907 2.555 -29.850 1.00 90.44 83 THR A N 1
ATOM 647 C CA . THR A 1 83 ? 5.656 2.664 -29.090 1.00 90.44 83 THR A CA 1
ATOM 648 C C . THR A 1 83 ? 5.856 2.070 -27.704 1.00 90.44 83 THR A C 1
ATOM 650 O O . THR A 1 83 ? 6.170 0.888 -27.569 1.00 90.44 83 THR A O 1
ATOM 653 N N . PHE A 1 84 ? 5.709 2.883 -26.657 1.00 94.69 84 PHE A N 1
ATOM 654 C CA . PHE A 1 84 ? 5.751 2.387 -25.282 1.00 94.69 84 PHE A CA 1
ATOM 655 C C . PHE A 1 84 ? 4.574 1.460 -25.005 1.00 94.69 84 PHE A C 1
ATOM 657 O O . PHE A 1 84 ? 3.436 1.801 -25.314 1.00 94.69 84 PHE A O 1
ATOM 664 N N . ASN A 1 85 ? 4.842 0.357 -24.309 1.00 96.00 85 ASN A N 1
ATOM 665 C CA . ASN A 1 85 ? 3.801 -0.483 -23.745 1.00 96.00 85 ASN A CA 1
ATOM 666 C C . ASN A 1 85 ? 3.014 0.335 -22.693 1.00 96.00 85 ASN A C 1
ATOM 668 O O . ASN A 1 85 ? 3.579 0.727 -21.662 1.00 96.00 85 ASN A O 1
ATOM 672 N N . PRO A 1 86 ? 1.703 0.574 -22.879 1.00 96.69 86 PRO A N 1
ATOM 673 C CA . PRO A 1 86 ? 0.916 1.354 -21.925 1.00 96.69 86 PRO A CA 1
ATOM 674 C C . PRO A 1 86 ? 0.865 0.721 -20.528 1.00 96.69 86 PRO A C 1
ATOM 676 O O . PRO A 1 86 ? 0.819 1.431 -19.518 1.00 96.69 86 PRO A O 1
ATOM 679 N N . ALA A 1 87 ? 0.914 -0.614 -20.443 1.00 98.19 87 ALA A N 1
ATOM 680 C CA . ALA A 1 87 ? 0.956 -1.323 -19.169 1.00 98.19 87 ALA A CA 1
ATOM 681 C C . ALA A 1 87 ? 2.260 -1.041 -18.417 1.00 98.19 87 ALA A C 1
ATOM 683 O O . ALA A 1 87 ? 2.224 -0.855 -17.200 1.00 98.19 87 ALA A O 1
ATOM 684 N N . PHE A 1 88 ? 3.391 -0.949 -19.126 1.00 98.38 88 PHE A N 1
ATOM 685 C CA . PHE A 1 88 ? 4.679 -0.571 -18.542 1.00 98.38 88 PHE A CA 1
ATOM 686 C C . PHE A 1 88 ? 4.624 0.829 -17.939 1.00 98.38 88 PHE A C 1
ATOM 688 O O . PHE A 1 88 ? 4.930 0.990 -16.757 1.00 98.38 88 PHE A O 1
ATOM 695 N N . LEU A 1 89 ? 4.143 1.818 -18.700 1.00 97.69 89 LEU A N 1
ATOM 696 C CA . LEU A 1 89 ? 4.007 3.192 -18.210 1.00 97.69 89 LEU A CA 1
ATOM 697 C C . LEU A 1 89 ? 3.079 3.271 -16.993 1.00 97.69 89 LEU A C 1
ATOM 699 O O . LEU A 1 89 ? 3.395 3.952 -16.015 1.00 97.69 89 LEU A O 1
ATOM 703 N N . LYS A 1 90 ? 1.950 2.554 -17.015 1.00 98.25 90 LYS A N 1
ATOM 704 C CA . LYS A 1 90 ? 1.038 2.471 -15.866 1.00 98.25 90 LYS A CA 1
ATOM 705 C C . LYS A 1 90 ? 1.724 1.850 -14.649 1.00 98.25 90 LYS A C 1
ATOM 707 O O . LYS A 1 90 ? 1.576 2.365 -13.541 1.00 98.25 90 LYS A O 1
ATOM 712 N N . ALA A 1 91 ? 2.467 0.764 -14.845 1.00 98.50 91 ALA A N 1
ATOM 713 C CA . ALA A 1 91 ? 3.139 0.044 -13.774 1.00 98.50 91 ALA A CA 1
ATOM 714 C C . ALA A 1 91 ? 4.219 0.898 -13.100 1.00 98.50 91 ALA A C 1
ATOM 716 O O . ALA A 1 91 ? 4.165 1.076 -11.885 1.00 98.50 91 ALA A O 1
ATOM 717 N N . ILE A 1 92 ? 5.146 1.489 -13.864 1.00 98.06 92 ILE A N 1
ATOM 718 C CA . ILE A 1 92 ? 6.217 2.315 -13.283 1.00 98.06 92 ILE A CA 1
ATOM 719 C C . ILE A 1 92 ? 5.658 3.552 -12.575 1.00 98.06 92 ILE A C 1
ATOM 721 O O . ILE A 1 92 ? 6.129 3.888 -11.496 1.00 98.06 92 ILE A O 1
ATOM 725 N N . ASN A 1 93 ? 4.600 4.173 -13.109 1.00 98.06 93 ASN A N 1
ATOM 726 C CA . ASN A 1 93 ? 3.967 5.325 -12.466 1.00 98.06 93 ASN A CA 1
ATOM 727 C C . ASN A 1 93 ? 3.198 4.942 -11.193 1.00 98.06 93 ASN A C 1
ATOM 729 O O . ASN A 1 93 ? 3.209 5.701 -10.230 1.00 98.06 93 ASN A O 1
ATOM 733 N N . THR A 1 94 ? 2.581 3.755 -11.153 1.00 98.31 94 THR A N 1
ATOM 734 C CA . THR A 1 94 ? 1.966 3.216 -9.924 1.00 98.31 94 THR A CA 1
ATOM 735 C C . THR A 1 94 ? 3.025 3.001 -8.843 1.00 98.31 94 THR A C 1
ATOM 737 O O . THR A 1 94 ? 2.816 3.339 -7.681 1.00 98.31 94 THR A O 1
ATOM 740 N N . LEU A 1 95 ? 4.184 2.459 -9.223 1.00 98.19 95 LEU A N 1
ATOM 741 C CA . LEU A 1 95 ? 5.297 2.227 -8.306 1.00 98.19 95 LEU A CA 1
ATOM 742 C C . LEU A 1 95 ? 5.947 3.533 -7.828 1.00 98.19 95 LEU A C 1
ATOM 744 O O . LEU A 1 95 ? 6.271 3.632 -6.647 1.00 98.19 95 LEU A O 1
ATOM 748 N N . SER A 1 96 ? 6.087 4.538 -8.697 1.00 96.88 96 SER A N 1
ATOM 749 C CA . SER A 1 96 ? 6.543 5.879 -8.308 1.00 96.88 96 SER A CA 1
ATOM 750 C C . SER A 1 96 ? 5.583 6.550 -7.326 1.00 96.88 96 SER A C 1
ATOM 752 O O . SER A 1 96 ? 6.029 7.098 -6.326 1.00 96.88 96 SER A O 1
ATOM 754 N N . GLU A 1 97 ? 4.270 6.432 -7.539 1.00 96.88 97 GLU A N 1
ATOM 755 C CA . GLU A 1 97 ? 3.276 6.951 -6.595 1.00 96.88 97 GLU A CA 1
ATOM 756 C C . GLU A 1 97 ? 3.385 6.283 -5.215 1.00 96.88 97 GLU A C 1
ATOM 758 O O . GLU A 1 97 ? 3.340 6.953 -4.185 1.00 96.88 97 GLU A O 1
ATOM 763 N N . ILE A 1 98 ? 3.566 4.959 -5.178 1.00 97.75 98 ILE A N 1
ATOM 764 C CA . ILE A 1 98 ? 3.792 4.235 -3.921 1.00 97.75 98 ILE A CA 1
ATOM 765 C C . ILE A 1 98 ? 5.080 4.715 -3.244 1.00 97.75 98 ILE A C 1
ATOM 767 O O . ILE A 1 98 ? 5.091 4.888 -2.025 1.00 97.75 98 ILE A O 1
ATOM 771 N N . ALA A 1 99 ? 6.154 4.925 -4.010 1.00 96.69 99 ALA A N 1
ATOM 772 C CA . ALA A 1 99 ? 7.430 5.390 -3.477 1.00 96.69 99 ALA A CA 1
ATOM 773 C C . ALA A 1 99 ? 7.296 6.766 -2.805 1.00 96.69 99 ALA A C 1
ATOM 775 O O . ALA A 1 99 ? 7.727 6.938 -1.666 1.00 96.69 99 ALA A O 1
ATOM 776 N N . ASP A 1 100 ? 6.614 7.702 -3.462 1.00 95.06 100 ASP A N 1
ATOM 777 C CA . ASP A 1 100 ? 6.444 9.077 -2.981 1.00 95.06 100 ASP A CA 1
ATOM 778 C C . ASP A 1 100 ? 5.494 9.209 -1.781 1.00 95.06 100 ASP A C 1
ATOM 780 O O . ASP A 1 100 ? 5.456 10.255 -1.138 1.00 95.06 100 ASP A O 1
ATOM 784 N N . VAL A 1 101 ? 4.726 8.166 -1.456 1.00 96.12 101 VAL A N 1
ATOM 785 C CA . VAL A 1 101 ? 3.845 8.154 -0.278 1.00 96.12 101 VAL A CA 1
ATOM 786 C C . VAL A 1 101 ? 4.431 7.317 0.855 1.00 96.12 101 VAL A C 1
ATOM 788 O O . VAL A 1 101 ? 4.433 7.754 2.003 1.00 96.12 101 VAL A O 1
ATOM 791 N N . ALA A 1 102 ? 4.905 6.107 0.556 1.00 97.00 102 ALA A N 1
ATOM 792 C CA . ALA A 1 102 ? 5.280 5.123 1.568 1.00 97.00 102 ALA A CA 1
ATOM 793 C C . ALA A 1 102 ? 6.794 4.937 1.734 1.00 97.00 102 ALA A C 1
ATOM 795 O O . ALA A 1 102 ? 7.193 4.277 2.687 1.00 97.00 102 ALA A O 1
ATOM 796 N N . PHE A 1 103 ? 7.627 5.478 0.837 1.00 96.38 103 PHE A N 1
ATOM 797 C CA . PHE A 1 103 ? 9.087 5.298 0.842 1.00 96.38 103 PHE A CA 1
ATOM 798 C C . PHE A 1 103 ? 9.862 6.619 0.696 1.00 96.38 103 PHE A C 1
ATOM 800 O O . PHE A 1 103 ? 10.976 6.640 0.168 1.00 96.38 103 PHE A O 1
ATOM 807 N N . THR A 1 104 ? 9.293 7.725 1.180 1.00 92.12 104 THR A N 1
ATOM 808 C CA . THR A 1 104 ? 9.808 9.096 0.983 1.00 92.12 104 THR A CA 1
ATOM 809 C C . THR A 1 104 ? 11.233 9.315 1.489 1.00 92.12 104 THR A C 1
ATOM 811 O O . THR A 1 104 ? 11.967 10.125 0.932 1.00 92.12 104 THR A O 1
ATOM 814 N N . THR A 1 105 ? 11.652 8.580 2.519 1.00 91.31 105 THR A N 1
ATOM 815 C CA . THR A 1 105 ? 12.998 8.657 3.115 1.00 91.31 105 THR A CA 1
ATOM 816 C C . THR A 1 105 ? 13.910 7.505 2.682 1.00 91.31 105 THR A C 1
ATOM 818 O O . THR A 1 105 ? 14.971 7.283 3.263 1.00 91.31 105 THR A O 1
ATOM 821 N N . GLY A 1 106 ? 13.506 6.745 1.661 1.00 90.75 106 GLY A N 1
ATOM 822 C CA . GLY A 1 106 ? 14.259 5.617 1.115 1.00 90.75 106 GLY A CA 1
ATOM 823 C C . GLY A 1 106 ? 14.003 4.272 1.799 1.00 90.75 106 GLY A C 1
ATOM 824 O O . GLY A 1 106 ? 14.418 3.256 1.252 1.00 90.75 106 GLY A O 1
ATOM 825 N N . ASN A 1 107 ? 13.288 4.242 2.926 1.00 95.00 107 ASN A N 1
ATOM 826 C CA . ASN A 1 107 ? 12.738 3.039 3.560 1.00 95.00 107 ASN A CA 1
ATOM 827 C C . ASN A 1 107 ? 11.220 3.181 3.711 1.00 95.00 107 ASN A C 1
ATOM 829 O O . ASN A 1 107 ? 10.700 4.289 3.613 1.00 95.00 107 ASN A O 1
ATOM 833 N N . ALA A 1 108 ? 10.517 2.072 3.963 1.00 96.69 108 ALA A N 1
ATOM 834 C CA . ALA A 1 108 ? 9.086 2.126 4.249 1.00 96.69 108 ALA A CA 1
ATOM 835 C C . ALA A 1 108 ? 8.833 2.967 5.509 1.00 96.69 108 ALA A C 1
ATOM 837 O O . ALA A 1 108 ? 9.430 2.694 6.550 1.00 96.69 108 ALA A O 1
ATOM 838 N N . GLY A 1 109 ? 7.952 3.959 5.421 1.00 96.69 109 GLY A N 1
ATOM 839 C CA . GLY A 1 109 ? 7.621 4.823 6.545 1.00 96.69 109 GLY A CA 1
ATOM 840 C C . GLY A 1 109 ? 6.600 5.889 6.174 1.00 96.69 109 GLY A C 1
ATOM 841 O O . GLY A 1 109 ? 6.803 6.657 5.237 1.00 96.69 109 GLY A O 1
ATOM 842 N N . LEU A 1 110 ? 5.504 5.950 6.927 1.00 96.50 110 LEU A N 1
ATOM 843 C CA . LEU A 1 110 ? 4.486 6.989 6.820 1.00 96.50 110 LEU A CA 1
ATOM 844 C C . LEU A 1 110 ? 3.766 7.202 8.155 1.00 96.50 110 LEU A C 1
ATOM 846 O O . LEU A 1 110 ? 3.832 6.376 9.070 1.00 96.50 110 LEU A O 1
ATOM 850 N N . HIS A 1 111 ? 3.031 8.306 8.231 1.00 97.50 111 HIS A N 1
ATOM 851 C CA . HIS A 1 111 ? 2.162 8.635 9.350 1.00 97.50 111 HIS A CA 1
ATOM 852 C C . HIS A 1 111 ? 0.732 8.844 8.861 1.00 97.50 111 HIS A C 1
ATOM 854 O O . HIS A 1 111 ? 0.479 9.261 7.727 1.00 97.50 111 HIS A O 1
ATOM 860 N N . PHE A 1 112 ? -0.218 8.536 9.732 1.00 98.19 112 PHE A N 1
ATOM 861 C CA . PHE A 1 112 ? -1.638 8.741 9.487 1.00 98.19 112 PHE A CA 1
ATOM 862 C C . PHE A 1 112 ? -2.377 8.857 10.812 1.00 98.19 112 PHE A C 1
ATOM 864 O O . PHE A 1 112 ? -1.838 8.549 11.874 1.00 98.19 112 PHE A O 1
ATOM 871 N N . GLU A 1 113 ? -3.631 9.279 10.762 1.00 98.62 113 GLU A N 1
ATOM 872 C CA . GLU A 1 113 ? -4.488 9.340 11.935 1.00 98.62 113 GLU A CA 1
ATOM 873 C C . GLU A 1 113 ? -5.735 8.488 11.741 1.00 98.62 113 GLU A C 1
ATOM 875 O O . GLU A 1 113 ? -6.340 8.468 10.669 1.00 98.62 113 GLU A O 1
ATOM 880 N N . LEU A 1 114 ? -6.151 7.810 12.807 1.00 98.69 114 LEU A N 1
ATOM 881 C CA . LEU A 1 114 ? -7.437 7.131 12.872 1.00 98.69 114 LEU A CA 1
ATOM 882 C C . LEU A 1 114 ? -8.311 7.802 13.921 1.00 98.69 114 LEU A C 1
ATOM 884 O O . LEU A 1 114 ? -7.859 8.126 15.020 1.00 98.69 114 LEU A O 1
ATOM 888 N N . ARG A 1 115 ? -9.590 7.956 13.594 1.00 98.31 115 ARG A N 1
ATOM 889 C CA . ARG A 1 115 ? -10.642 8.327 14.537 1.00 98.31 115 ARG A CA 1
ATOM 890 C C . ARG A 1 115 ? -11.719 7.244 14.530 1.00 98.31 115 ARG A C 1
ATOM 892 O O . ARG A 1 115 ? -12.228 6.931 13.453 1.00 98.31 115 ARG A O 1
ATOM 899 N N . PRO A 1 116 ? -12.082 6.671 15.686 1.00 98.00 116 PRO A N 1
ATOM 900 C CA . PRO A 1 116 ? -13.131 5.663 15.750 1.00 98.00 116 PRO A CA 1
ATOM 901 C C . PRO A 1 116 ? -14.505 6.293 15.479 1.00 98.00 116 PRO A C 1
ATOM 903 O O . PRO A 1 116 ? -14.732 7.471 15.760 1.00 98.00 116 PRO A O 1
ATOM 906 N N . GLY A 1 117 ? -15.417 5.507 14.918 1.00 96.06 117 GLY A N 1
ATOM 907 C CA . GLY A 1 117 ? -16.815 5.858 14.698 1.00 96.06 117 GLY A CA 1
ATOM 908 C C . GLY A 1 117 ? -17.734 4.944 15.501 1.00 96.06 117 GLY A C 1
ATOM 909 O O . GLY A 1 117 ? -17.499 3.740 15.590 1.00 96.06 117 GLY A O 1
ATOM 910 N N . THR A 1 118 ? -18.793 5.512 16.074 1.00 94.88 118 THR A N 1
ATOM 911 C CA . THR A 1 118 ? -19.808 4.746 16.802 1.00 94.88 118 THR A CA 1
ATOM 912 C C . THR A 1 118 ? -20.612 3.849 15.862 1.00 94.88 118 THR A C 1
ATOM 914 O O . THR A 1 118 ? -20.775 4.123 14.667 1.00 94.88 118 THR A O 1
ATOM 917 N N . ALA A 1 119 ? -21.133 2.757 16.413 1.00 94.69 119 ALA A N 1
ATOM 918 C CA . ALA A 1 119 ? -22.062 1.870 15.732 1.00 94.69 119 ALA A CA 1
ATOM 919 C C . ALA A 1 119 ? -23.046 1.271 16.739 1.00 94.69 119 ALA A C 1
ATOM 921 O O . ALA A 1 119 ? -22.693 0.994 17.886 1.00 94.69 119 ALA A O 1
ATOM 922 N N . ALA A 1 120 ? -24.290 1.059 16.308 1.00 93.81 120 ALA A N 1
ATOM 923 C CA . ALA A 1 120 ? -25.324 0.486 17.160 1.00 93.81 120 ALA A CA 1
ATOM 924 C C . ALA A 1 120 ? -24.911 -0.900 17.688 1.00 93.81 120 ALA A C 1
ATOM 926 O O . ALA A 1 120 ? -24.470 -1.771 16.937 1.00 93.81 120 ALA A O 1
ATOM 927 N N . GLY A 1 121 ? -25.065 -1.107 18.998 1.00 94.50 121 GLY A N 1
ATOM 928 C CA . GLY A 1 121 ? -24.780 -2.384 19.653 1.00 94.50 121 GLY A CA 1
ATOM 929 C C . GLY A 1 121 ? -23.295 -2.752 19.773 1.00 94.50 121 GLY A C 1
ATOM 930 O O . GLY A 1 121 ? -23.008 -3.871 20.196 1.00 94.50 121 GLY A O 1
ATOM 931 N N . VAL A 1 122 ? -22.370 -1.852 19.422 1.00 96.94 122 VAL A N 1
ATOM 932 C CA . VAL A 1 122 ? -20.928 -1.989 19.680 1.00 96.94 122 VAL A CA 1
ATOM 933 C C . VAL A 1 122 ? -20.591 -1.149 20.907 1.00 96.94 122 VAL A C 1
ATOM 935 O O . VAL A 1 122 ? -20.823 0.053 20.904 1.00 96.94 122 VAL A O 1
ATOM 938 N N . MET A 1 123 ? -20.076 -1.770 21.967 1.00 96.88 123 MET A N 1
ATOM 939 C CA . MET A 1 123 ? -19.688 -1.094 23.212 1.00 96.88 123 MET A CA 1
ATOM 940 C C . MET A 1 123 ? -18.239 -0.623 23.191 1.00 96.88 123 MET A C 1
ATOM 942 O O . MET A 1 123 ? -17.928 0.435 23.731 1.00 96.88 123 MET A O 1
ATOM 946 N N . GLN A 1 124 ? -17.362 -1.419 22.581 1.00 97.88 124 GLN A N 1
ATOM 947 C CA . GLN A 1 124 ? -15.947 -1.109 22.484 1.00 97.88 124 GLN A CA 1
ATOM 948 C C . GLN A 1 124 ? -15.369 -1.615 21.168 1.00 97.88 124 GLN A C 1
ATOM 950 O O . GLN A 1 124 ? -15.743 -2.689 20.700 1.00 97.88 124 GLN A O 1
ATOM 955 N N . THR A 1 125 ? -14.405 -0.885 20.620 1.00 98.44 125 THR A N 1
ATOM 956 C CA . THR A 1 125 ? -13.490 -1.382 19.587 1.00 98.44 125 THR A CA 1
ATOM 957 C C . THR A 1 125 ? -12.051 -1.173 20.032 1.00 98.44 125 THR A C 1
ATOM 959 O O . THR A 1 125 ? -11.711 -0.100 20.532 1.00 98.44 125 THR A O 1
ATOM 962 N N . THR A 1 126 ? -11.202 -2.167 19.810 1.00 98.62 126 THR A N 1
ATOM 963 C CA . THR A 1 126 ? -9.761 -2.092 20.048 1.00 98.62 126 THR A CA 1
ATOM 964 C C . THR A 1 126 ? -9.053 -2.389 18.734 1.00 98.62 126 THR A C 1
ATOM 966 O O . THR A 1 126 ? -9.082 -3.523 18.262 1.00 98.62 126 THR A O 1
ATOM 969 N N . LEU A 1 127 ? -8.422 -1.371 18.149 1.00 98.75 127 LEU A N 1
ATOM 970 C CA . LEU A 1 127 ? -7.529 -1.523 17.001 1.00 98.75 127 LEU A CA 1
ATOM 971 C C . LEU A 1 127 ? -6.089 -1.423 17.487 1.00 98.75 127 LEU A C 1
ATOM 973 O O . LEU A 1 127 ? -5.749 -0.490 18.212 1.00 98.75 127 LEU A O 1
ATOM 977 N N . ILE A 1 128 ? -5.246 -2.365 17.093 1.00 98.69 128 ILE A N 1
ATOM 978 C CA . ILE A 1 128 ? -3.812 -2.343 17.374 1.00 98.69 128 ILE A CA 1
ATOM 979 C C . ILE A 1 128 ? -3.085 -2.419 16.038 1.00 98.69 128 ILE A C 1
ATOM 981 O O . ILE A 1 128 ? -3.455 -3.231 15.200 1.00 98.69 128 ILE A O 1
ATOM 985 N N . THR A 1 129 ? -2.071 -1.584 15.832 1.00 98.31 129 THR A N 1
ATOM 986 C CA . THR A 1 129 ? -1.120 -1.717 14.718 1.00 98.31 129 THR A CA 1
ATOM 987 C C . THR A 1 129 ? 0.279 -1.462 15.249 1.00 98.31 129 THR A C 1
ATOM 989 O O . THR A 1 129 ? 0.484 -0.462 15.928 1.00 98.31 129 THR A O 1
ATOM 992 N N . ASP A 1 130 ? 1.207 -2.385 15.012 1.00 97.81 130 ASP A N 1
ATOM 993 C CA . ASP A 1 130 ? 2.592 -2.341 15.495 1.00 97.81 130 ASP A CA 1
ATOM 994 C C . ASP A 1 130 ? 2.689 -1.910 16.977 1.00 97.81 130 ASP A C 1
ATOM 996 O O . ASP A 1 130 ? 3.378 -0.964 17.351 1.00 97.81 130 ASP A O 1
ATOM 1000 N N . ASN A 1 131 ? 1.896 -2.573 17.829 1.00 96.88 131 ASN A N 1
ATOM 1001 C CA . ASN A 1 131 ? 1.732 -2.302 19.267 1.00 96.88 131 ASN A CA 1
ATOM 1002 C C . ASN A 1 131 ? 1.123 -0.925 19.649 1.00 96.88 131 ASN A C 1
ATOM 1004 O O . ASN A 1 131 ? 0.881 -0.643 20.826 1.00 96.88 131 ASN A O 1
ATOM 1008 N N . GLN A 1 132 ? 0.772 -0.073 18.685 1.00 98.31 132 GLN A N 1
ATOM 1009 C CA . GLN A 1 132 ? 0.038 1.172 18.914 1.00 98.31 132 GLN A CA 1
ATOM 1010 C C . GLN A 1 132 ? -1.468 0.879 19.041 1.00 98.31 132 GLN A C 1
ATOM 1012 O O . GLN A 1 132 ? -2.110 0.445 18.088 1.00 98.31 132 GLN A O 1
ATOM 1017 N N . LYS A 1 133 ? -2.061 1.119 20.220 1.00 98.06 133 LYS A N 1
ATOM 1018 C CA . LYS A 1 133 ? -3.471 0.772 20.516 1.00 98.06 133 LYS A CA 1
ATOM 1019 C C . LYS A 1 133 ? -4.430 1.957 20.385 1.00 98.06 133 LYS A C 1
ATOM 1021 O O . LYS A 1 133 ? -4.184 3.005 20.976 1.00 98.06 133 LYS A O 1
ATOM 1026 N N . LEU A 1 134 ? -5.570 1.788 19.729 1.00 98.56 134 LEU A N 1
ATOM 1027 C CA . LEU A 1 134 ? -6.720 2.693 19.760 1.00 98.56 134 LEU A CA 1
ATOM 1028 C C . LEU A 1 134 ? -7.927 1.946 20.324 1.00 98.56 134 LEU A C 1
ATOM 1030 O O . LEU A 1 134 ? -8.567 1.157 19.629 1.00 98.56 134 LEU A O 1
ATOM 1034 N N . ILE A 1 135 ? -8.206 2.206 21.600 1.00 98.25 135 ILE A N 1
ATOM 1035 C CA . ILE A 1 135 ? -9.373 1.691 22.316 1.00 98.25 135 ILE A CA 1
ATOM 1036 C C . ILE A 1 135 ? -10.444 2.776 22.301 1.00 98.25 135 ILE A C 1
ATOM 1038 O O . ILE A 1 135 ? -10.169 3.933 22.618 1.00 98.25 135 ILE A O 1
ATOM 1042 N N . TYR A 1 136 ? -11.662 2.400 21.940 1.00 98.25 136 TYR A N 1
ATOM 1043 C CA . TYR A 1 136 ? -12.798 3.302 21.888 1.00 98.25 136 TYR A CA 1
ATOM 1044 C C . TYR A 1 136 ? -14.005 2.683 22.572 1.00 98.25 136 TYR A C 1
ATOM 1046 O O . TYR A 1 136 ? -14.373 1.573 22.215 1.00 98.25 136 TYR A O 1
ATOM 1054 N N . VAL A 1 137 ? -14.616 3.407 23.513 1.00 96.81 137 VAL A N 1
ATOM 1055 C CA . VAL A 1 137 ? -15.734 2.949 24.363 1.00 96.81 137 VAL A CA 1
ATOM 1056 C C . VAL A 1 137 ? -16.971 3.856 24.244 1.00 96.81 137 VAL A C 1
ATOM 1058 O O . VAL A 1 137 ? -17.616 4.178 25.234 1.00 96.81 137 VAL A O 1
ATOM 1061 N N . ASN A 1 138 ? -17.281 4.337 23.034 1.00 93.88 138 ASN A N 1
ATOM 1062 C CA . ASN A 1 138 ? -18.409 5.250 22.753 1.00 93.88 138 ASN A CA 1
ATOM 1063 C C . ASN A 1 138 ? -18.368 6.619 23.462 1.00 93.88 138 ASN A C 1
ATOM 1065 O O . ASN A 1 138 ? -19.398 7.266 23.638 1.00 93.88 138 ASN A O 1
ATOM 1069 N N . GLN A 1 139 ? -17.178 7.093 23.826 1.00 92.88 139 GLN A N 1
ATOM 1070 C CA . GLN A 1 139 ? -16.968 8.473 24.278 1.00 92.88 139 GLN A CA 1
ATOM 1071 C C . GLN A 1 139 ? -16.826 9.445 23.093 1.00 92.88 139 GLN A C 1
ATOM 1073 O O . GLN A 1 139 ? -16.940 9.043 21.932 1.00 92.88 139 GLN A O 1
ATOM 1078 N N . MET A 1 140 ? -16.540 10.724 23.350 1.00 95.38 140 MET A N 1
ATOM 1079 C CA . MET A 1 140 ? -16.242 11.678 22.276 1.00 95.38 140 MET A CA 1
ATOM 1080 C C . MET A 1 140 ? -15.035 11.183 21.446 1.00 95.38 140 MET A C 1
ATOM 1082 O O . MET A 1 140 ? -13.952 10.994 22.006 1.00 95.38 140 MET A O 1
ATOM 1086 N N . PRO A 1 141 ? -15.198 10.914 20.136 1.00 95.06 141 PRO A N 1
ATOM 1087 C CA . PRO A 1 141 ? -14.137 10.326 19.330 1.00 95.06 141 PRO A CA 1
ATOM 1088 C C . PRO A 1 141 ? -13.064 11.366 19.000 1.00 95.06 141 PRO A C 1
ATOM 1090 O O . PRO A 1 141 ? -13.354 12.435 18.461 1.00 95.06 141 PRO A O 1
ATOM 1093 N N . VAL A 1 142 ? -11.807 11.018 19.269 1.00 96.31 142 VAL A N 1
ATOM 1094 C CA . VAL A 1 142 ? -10.633 11.855 18.994 1.00 96.31 142 VAL A CA 1
ATOM 1095 C C . VAL A 1 142 ? -9.745 11.209 17.936 1.00 96.31 142 VAL A C 1
ATOM 1097 O O . VAL A 1 142 ? -9.737 9.986 17.776 1.00 96.31 142 VAL A O 1
ATOM 1100 N N . TRP A 1 143 ? -9.011 12.036 17.197 1.00 98.00 143 TRP A N 1
ATOM 1101 C CA . TRP A 1 143 ? -7.977 11.563 16.283 1.00 98.00 143 TRP A CA 1
ATOM 1102 C C . TRP A 1 143 ? -6.788 11.027 17.077 1.00 98.00 143 TRP A C 1
ATOM 1104 O O . TRP A 1 143 ? -6.352 11.644 18.048 1.00 98.00 143 TRP A O 1
ATOM 1114 N N . LYS A 1 144 ? -6.253 9.885 16.648 1.00 98.50 144 LYS A N 1
ATOM 1115 C CA . LYS A 1 144 ? -4.993 9.340 17.144 1.00 98.50 144 LYS A CA 1
ATOM 1116 C C . LYS A 1 144 ? -4.039 9.137 15.979 1.00 98.50 144 LYS A C 1
ATOM 1118 O O . LYS A 1 144 ? -4.404 8.477 15.009 1.00 98.50 144 LYS A O 1
ATOM 1123 N N . ARG A 1 145 ? -2.819 9.660 16.107 1.00 98.44 145 ARG A N 1
ATOM 1124 C CA . ARG A 1 145 ? -1.733 9.456 15.145 1.00 98.44 145 ARG A CA 1
ATOM 1125 C C . ARG A 1 145 ? -1.094 8.076 15.304 1.00 98.44 145 ARG A C 1
ATOM 1127 O O . ARG A 1 145 ? -0.962 7.572 16.421 1.00 98.44 145 ARG A O 1
ATOM 1134 N N . PHE A 1 146 ? -0.696 7.509 14.176 1.00 98.56 146 PHE A N 1
ATOM 1135 C CA . PHE A 1 146 ? -0.021 6.231 14.010 1.00 98.56 146 PHE A CA 1
ATOM 1136 C C . PHE A 1 146 ? 1.190 6.399 13.097 1.00 98.56 146 PHE A C 1
ATOM 1138 O O . PHE A 1 146 ? 1.220 7.296 12.249 1.00 98.56 146 PHE A O 1
ATOM 1145 N N . THR A 1 147 ? 2.154 5.502 13.263 1.00 97.94 147 THR A N 1
ATOM 1146 C CA . THR A 1 147 ? 3.343 5.390 12.417 1.00 97.94 147 THR A CA 1
ATOM 1147 C C . THR A 1 147 ? 3.361 3.979 11.857 1.00 97.94 147 THR A C 1
ATOM 1149 O O . THR A 1 147 ? 3.144 3.030 12.602 1.00 97.94 147 THR A O 1
ATOM 1152 N N . TRP A 1 148 ? 3.600 3.828 10.556 1.00 97.88 148 TRP A N 1
ATOM 1153 C CA . TRP A 1 148 ? 3.757 2.511 9.947 1.00 97.88 148 TRP A CA 1
ATOM 1154 C C . TRP A 1 148 ? 4.919 2.499 8.944 1.00 97.88 148 TRP A C 1
ATOM 1156 O O . TRP A 1 148 ? 4.998 3.406 8.112 1.00 97.88 148 TRP A O 1
ATOM 1166 N N . PRO A 1 149 ? 5.767 1.458 8.962 1.00 97.44 149 PRO A N 1
ATOM 1167 C CA . PRO A 1 149 ? 5.918 0.493 10.056 1.00 97.44 149 PRO A CA 1
ATOM 1168 C C . PRO A 1 149 ? 6.431 1.190 11.328 1.00 97.44 149 PRO A C 1
ATOM 1170 O O . PRO A 1 149 ? 7.241 2.114 11.226 1.00 97.44 149 PRO A O 1
ATOM 1173 N N . ALA A 1 150 ? 5.970 0.783 12.512 1.00 96.62 150 ALA A N 1
ATOM 1174 C CA . ALA A 1 150 ? 6.571 1.249 13.767 1.00 96.62 150 ALA A CA 1
ATOM 1175 C C . ALA A 1 150 ? 7.741 0.345 14.194 1.00 96.62 150 ALA A C 1
ATOM 1177 O O . ALA A 1 150 ? 7.805 -0.827 13.822 1.00 96.62 150 ALA A O 1
ATOM 1178 N N . ASP A 1 151 ? 8.657 0.889 14.997 1.00 94.81 151 ASP A N 1
ATOM 1179 C CA . ASP A 1 151 ? 9.731 0.109 15.614 1.00 94.81 151 ASP A CA 1
ATOM 1180 C C . ASP A 1 151 ? 9.166 -0.733 16.766 1.00 94.81 151 ASP A C 1
ATOM 1182 O O . ASP A 1 151 ? 8.758 -0.210 17.808 1.00 94.81 151 ASP A O 1
ATOM 1186 N N . THR A 1 152 ? 9.037 -2.039 16.542 1.00 95.75 152 THR A N 1
ATOM 1187 C CA . THR A 1 152 ? 8.451 -2.972 17.504 1.00 95.75 152 THR A CA 1
ATOM 1188 C C . THR A 1 152 ? 8.896 -4.408 17.239 1.00 95.75 152 THR A C 1
ATOM 1190 O O . THR A 1 152 ? 9.087 -4.820 16.096 1.00 95.75 152 THR A O 1
ATOM 1193 N N . GLU A 1 153 ? 8.985 -5.206 18.304 1.00 93.81 153 GLU A N 1
ATOM 1194 C CA . GLU A 1 153 ? 9.241 -6.650 18.226 1.00 93.81 153 GLU A CA 1
ATOM 1195 C C . GLU A 1 153 ? 7.998 -7.461 17.816 1.00 93.81 153 GLU A C 1
ATOM 1197 O O . GLU A 1 153 ? 8.116 -8.624 17.432 1.00 93.81 153 GLU A O 1
ATOM 1202 N N . ALA A 1 154 ? 6.805 -6.858 17.871 1.00 93.62 154 ALA A N 1
ATOM 1203 C CA . ALA A 1 154 ? 5.535 -7.505 17.544 1.00 93.62 154 ALA A CA 1
ATOM 1204 C C . ALA A 1 154 ? 4.780 -6.737 16.438 1.00 93.62 154 ALA A C 1
ATOM 1206 O O . ALA A 1 154 ? 3.725 -6.149 16.705 1.00 93.62 154 ALA A O 1
ATOM 1207 N N . PRO A 1 155 ? 5.310 -6.705 15.198 1.00 97.19 155 PRO A N 1
ATOM 1208 C CA . PRO A 1 155 ? 4.645 -6.042 14.085 1.00 97.19 155 PRO A CA 1
ATOM 1209 C C . PRO A 1 155 ? 3.370 -6.790 13.695 1.00 97.19 155 PRO A C 1
ATOM 1211 O O . PRO A 1 155 ? 3.297 -8.022 13.772 1.00 97.19 155 PRO A O 1
ATOM 1214 N N . GLY A 1 156 ? 2.369 -6.052 13.232 1.00 97.94 156 GLY A N 1
ATOM 1215 C CA . GLY A 1 156 ? 1.077 -6.622 12.866 1.00 97.94 156 GLY A CA 1
ATOM 1216 C C . GLY A 1 156 ? -0.075 -5.670 13.112 1.00 97.94 156 GLY A C 1
ATOM 1217 O O . GLY A 1 156 ? 0.104 -4.567 13.621 1.00 97.94 156 GLY A O 1
ATOM 1218 N N . ALA A 1 157 ? -1.283 -6.105 12.773 1.00 98.69 157 ALA A N 1
ATOM 1219 C CA . ALA A 1 157 ? -2.491 -5.393 13.144 1.00 98.69 157 ALA A CA 1
ATOM 1220 C C . ALA A 1 157 ? -3.573 -6.340 13.643 1.00 98.69 157 ALA A C 1
ATOM 1222 O O . ALA A 1 157 ? -3.738 -7.451 13.145 1.00 98.69 157 ALA A O 1
ATOM 1223 N N . SER A 1 158 ? -4.353 -5.870 14.605 1.00 98.75 158 SER A N 1
ATOM 1224 C CA . SER A 1 158 ? -5.493 -6.603 15.122 1.00 98.75 158 SER A CA 1
ATOM 1225 C C . SER A 1 158 ? -6.674 -5.675 15.360 1.00 98.75 158 SER A C 1
ATOM 1227 O O . SER A 1 158 ? -6.523 -4.486 15.651 1.00 98.75 158 SER A O 1
ATOM 1229 N N . LEU A 1 159 ? -7.871 -6.225 15.193 1.00 98.81 159 LEU A N 1
ATOM 1230 C CA . LEU A 1 159 ? -9.123 -5.536 15.462 1.00 98.81 159 LEU A CA 1
ATOM 1231 C C . LEU A 1 159 ? -10.005 -6.466 16.285 1.00 98.81 159 LEU A C 1
ATOM 1233 O O . LEU A 1 159 ? -10.300 -7.588 15.872 1.00 98.81 159 LEU A O 1
ATOM 1237 N N . SER A 1 160 ? -10.431 -5.993 17.446 1.00 98.62 160 SER A N 1
ATOM 1238 C CA . SER A 1 160 ? -11.388 -6.672 18.311 1.00 98.62 160 SER A CA 1
ATOM 1239 C C . SER A 1 160 ? -12.465 -5.708 18.771 1.00 98.62 160 SER A C 1
ATOM 1241 O O . SER A 1 160 ? -12.340 -4.485 18.647 1.00 98.62 160 SER A O 1
ATOM 1243 N N . TRP A 1 161 ? -13.566 -6.260 19.259 1.00 98.12 161 TRP A N 1
ATOM 1244 C CA . TRP A 1 161 ? -14.720 -5.469 19.633 1.00 98.12 161 TRP A CA 1
ATOM 1245 C C . TRP A 1 161 ? -15.538 -6.155 20.731 1.00 98.12 161 TRP A C 1
ATOM 1247 O O . TRP A 1 161 ? -15.452 -7.367 20.925 1.00 98.12 161 TRP A O 1
ATOM 1257 N N . VAL A 1 162 ? -16.312 -5.367 21.472 1.00 97.38 162 VAL A N 1
ATOM 1258 C CA . VAL A 1 162 ? -17.247 -5.829 22.506 1.00 97.38 162 VAL A CA 1
ATOM 1259 C C . VAL A 1 162 ? -18.643 -5.386 22.100 1.00 97.38 162 VAL A C 1
ATOM 1261 O O . VAL A 1 162 ? -18.837 -4.243 21.679 1.00 97.38 162 VAL A O 1
ATOM 1264 N N . SER A 1 163 ? -19.617 -6.280 22.233 1.00 93.94 163 SER A N 1
ATOM 1265 C CA . SER A 1 163 ? -21.017 -6.007 21.908 1.00 93.94 163 SER A CA 1
ATOM 1266 C C . SER A 1 163 ? -21.842 -5.770 23.166 1.00 93.94 163 SER A C 1
ATOM 1268 O O . SER A 1 163 ? -21.435 -6.148 24.258 1.00 93.94 163 SER A O 1
ATOM 1270 N N . THR A 1 164 ? -23.059 -5.254 23.010 1.00 89.38 164 THR A N 1
ATOM 1271 C CA . THR A 1 164 ? -24.036 -5.210 24.112 1.00 89.38 164 THR A CA 1
ATOM 1272 C C . THR A 1 164 ? -24.555 -6.587 24.545 1.00 89.38 164 THR A C 1
ATOM 1274 O O . THR A 1 164 ? -25.227 -6.687 25.564 1.00 89.38 164 THR A O 1
ATOM 1277 N N . GLN A 1 165 ? -24.284 -7.645 23.774 1.00 86.56 165 GLN A N 1
ATOM 1278 C CA . GLN A 1 165 ? -24.863 -8.986 23.949 1.00 86.56 165 GLN A CA 1
ATOM 1279 C C . GLN A 1 165 ? -23.824 -10.062 24.309 1.00 86.56 165 GLN A C 1
ATOM 1281 O O . GLN A 1 165 ? -24.184 -11.196 24.604 1.00 86.56 165 GLN A O 1
ATOM 1286 N N . ALA A 1 166 ? -22.536 -9.740 24.235 1.00 82.38 166 ALA A N 1
ATOM 1287 C CA . ALA A 1 166 ? -21.422 -10.670 24.374 1.00 82.38 166 ALA A CA 1
ATOM 1288 C C . ALA A 1 166 ? -20.126 -9.898 24.641 1.00 82.38 166 ALA A C 1
ATOM 1290 O O . ALA A 1 166 ? -19.972 -8.775 24.152 1.00 82.38 166 ALA A O 1
ATOM 1291 N N . GLY A 1 167 ? -19.198 -10.537 25.360 1.00 90.50 167 GLY A N 1
ATOM 1292 C CA . GLY A 1 167 ? -17.870 -10.000 25.663 1.00 90.50 167 GLY A CA 1
ATOM 1293 C C . GLY A 1 167 ? -16.967 -9.822 24.435 1.00 90.50 167 GLY A C 1
ATOM 1294 O O . GLY A 1 167 ? -17.425 -9.793 23.292 1.00 90.50 167 GLY A O 1
ATOM 1295 N N . THR A 1 168 ? -15.663 -9.693 24.676 1.00 95.19 168 THR A N 1
ATOM 1296 C CA . THR A 1 168 ? -14.668 -9.427 23.628 1.00 95.19 168 THR A CA 1
ATOM 1297 C C . THR A 1 168 ? -14.657 -10.506 22.546 1.00 95.19 168 THR A C 1
ATOM 1299 O O . THR A 1 168 ? -14.542 -11.695 22.834 1.00 95.19 168 THR A O 1
ATOM 1302 N N . ARG A 1 169 ? -14.721 -10.074 21.285 1.00 96.62 169 ARG A N 1
ATOM 1303 C CA . ARG A 1 169 ? -14.589 -10.906 20.086 1.00 96.62 169 ARG A CA 1
ATOM 1304 C C . ARG A 1 169 ? -13.482 -10.366 19.189 1.00 96.62 169 ARG A C 1
ATOM 1306 O O . ARG A 1 169 ? -13.364 -9.156 18.996 1.00 96.62 169 ARG A O 1
ATOM 1313 N N . GLN A 1 170 ? -12.702 -11.270 18.606 1.00 97.62 170 GLN A N 1
ATOM 1314 C CA . GLN A 1 170 ? -11.673 -10.928 17.629 1.00 97.62 170 GLN A CA 1
ATOM 1315 C C . GLN A 1 170 ? -12.296 -10.822 16.234 1.00 97.62 170 GLN A C 1
ATOM 1317 O O . GLN A 1 170 ? -12.933 -11.769 15.778 1.00 97.62 170 GLN A O 1
ATOM 1322 N N . TYR A 1 171 ? -12.111 -9.696 15.544 1.00 98.25 171 TYR A N 1
ATOM 1323 C CA . TYR A 1 171 ? -12.429 -9.588 14.118 1.00 98.25 171 TYR A CA 1
ATOM 1324 C C . TYR A 1 171 ? -11.294 -10.169 13.267 1.00 98.25 171 TYR A C 1
ATOM 1326 O O . TYR A 1 171 ? -11.530 -11.059 12.455 1.00 98.25 171 TYR A O 1
ATOM 1334 N N . ALA A 1 172 ? -10.065 -9.692 13.484 1.00 98.25 172 ALA A N 1
ATOM 1335 C CA . ALA A 1 172 ? -8.873 -10.150 12.773 1.00 98.25 172 ALA A CA 1
ATOM 1336 C C . ALA A 1 172 ? -7.621 -10.016 13.647 1.00 98.25 172 ALA A C 1
ATOM 1338 O O . ALA A 1 172 ? -7.517 -9.069 14.426 1.00 98.25 172 ALA A O 1
ATOM 1339 N N . ASP A 1 173 ? -6.675 -10.940 13.498 1.00 98.25 173 ASP A N 1
ATOM 1340 C CA . ASP A 1 173 ? -5.324 -10.870 14.062 1.00 98.25 173 ASP A CA 1
ATOM 1341 C C . ASP A 1 173 ? -4.319 -11.208 12.954 1.00 98.25 173 ASP A C 1
ATOM 1343 O O . ASP A 1 173 ? -4.358 -12.297 12.381 1.00 98.25 173 ASP A O 1
ATOM 1347 N N . LEU A 1 174 ? -3.519 -10.221 12.556 1.00 98.44 174 LEU A N 1
ATOM 1348 C CA . LEU A 1 174 ? -2.739 -10.225 11.320 1.00 98.44 174 LEU A CA 1
ATOM 1349 C C . LEU A 1 174 ? -1.284 -9.874 11.657 1.00 98.44 174 LEU A C 1
ATOM 1351 O O . LEU A 1 174 ? -0.930 -8.692 11.641 1.00 98.44 174 LEU A O 1
ATOM 1355 N N . PRO A 1 175 ? -0.441 -10.867 11.988 1.00 97.12 175 PRO A N 1
ATOM 1356 C CA . PRO A 1 175 ? 0.951 -10.626 12.348 1.00 97.12 175 PRO A CA 1
ATOM 1357 C C . PRO A 1 175 ? 1.794 -10.208 11.135 1.00 97.12 175 PRO A C 1
ATOM 1359 O O . PRO A 1 175 ? 1.433 -10.468 9.985 1.00 97.12 175 PRO A O 1
ATOM 1362 N N . GLY A 1 176 ? 2.955 -9.614 11.410 1.00 96.38 176 GLY A N 1
ATOM 1363 C CA . GLY A 1 176 ? 3.946 -9.227 10.407 1.00 96.38 176 GLY A CA 1
ATOM 1364 C C . GLY A 1 176 ? 3.815 -7.776 9.952 1.00 96.38 176 GLY A C 1
ATOM 1365 O O . GLY A 1 176 ? 2.787 -7.126 10.135 1.00 96.38 176 GLY A O 1
ATOM 1366 N N . SER A 1 177 ? 4.869 -7.248 9.327 1.00 95.00 177 SER A N 1
ATOM 1367 C CA . SER A 1 177 ? 4.959 -5.829 8.941 1.00 95.00 177 SER A CA 1
ATOM 1368 C C . SER A 1 177 ? 3.846 -5.371 7.993 1.00 95.00 177 SER A C 1
ATOM 1370 O O . SER A 1 177 ? 3.586 -4.177 7.877 1.00 95.00 177 SER A O 1
ATOM 1372 N N . TRP A 1 178 ? 3.162 -6.300 7.320 1.00 98.25 178 TRP A N 1
ATOM 1373 C CA . TRP A 1 178 ? 2.037 -6.006 6.433 1.00 98.25 178 TRP A CA 1
ATOM 1374 C C . TRP A 1 178 ? 0.654 -6.134 7.085 1.00 98.25 178 TRP A C 1
ATOM 1376 O O . TRP A 1 178 ? -0.354 -5.928 6.402 1.00 98.25 178 TRP A O 1
ATOM 1386 N N . GLY A 1 179 ? 0.580 -6.438 8.384 1.00 98.38 179 GLY A N 1
ATOM 1387 C CA . GLY A 1 179 ? -0.672 -6.651 9.113 1.00 98.38 179 GLY A CA 1
ATOM 1388 C C . GLY A 1 179 ? -1.672 -5.505 8.954 1.00 98.38 179 GLY A C 1
ATOM 1389 O O . GLY A 1 179 ? -2.837 -5.748 8.636 1.00 98.38 179 GLY A O 1
ATOM 1390 N N . LEU A 1 180 ? -1.212 -4.251 9.059 1.00 98.62 180 LEU A N 1
ATOM 1391 C CA . LEU A 1 180 ? -2.051 -3.069 8.827 1.00 98.62 180 LEU A CA 1
ATOM 1392 C C . LEU A 1 180 ? -2.662 -3.071 7.425 1.00 98.62 180 LEU A C 1
ATOM 1394 O O . LEU A 1 180 ? -3.857 -2.840 7.264 1.00 98.62 180 LEU A O 1
ATOM 1398 N N . ILE A 1 181 ? -1.853 -3.343 6.403 1.00 98.62 181 ILE A N 1
ATOM 1399 C CA . ILE A 1 181 ? -2.305 -3.303 5.011 1.00 98.62 181 ILE A CA 1
ATOM 1400 C C . ILE A 1 181 ? -3.327 -4.414 4.756 1.00 98.62 181 ILE A C 1
ATOM 1402 O O . ILE A 1 181 ? -4.322 -4.170 4.081 1.00 98.62 181 ILE A O 1
ATOM 1406 N N . ARG A 1 182 ? -3.135 -5.602 5.347 1.00 98.62 182 ARG A N 1
ATOM 1407 C CA . ARG A 1 182 ? -4.122 -6.696 5.302 1.00 98.62 182 ARG A CA 1
ATOM 1408 C C . ARG A 1 182 ? -5.430 -6.296 5.978 1.00 98.62 182 ARG A C 1
ATOM 1410 O O . ARG A 1 182 ? -6.503 -6.519 5.424 1.00 98.62 182 ARG A O 1
ATOM 1417 N N . LEU A 1 183 ? -5.355 -5.651 7.143 1.00 98.81 183 LEU A N 1
ATOM 1418 C CA . LEU A 1 183 ? -6.544 -5.167 7.842 1.00 98.81 183 LEU A CA 1
ATOM 1419 C C . LEU A 1 183 ? -7.288 -4.130 6.989 1.00 98.81 183 LEU A C 1
ATOM 1421 O O . LEU A 1 183 ? -8.507 -4.203 6.846 1.00 98.81 183 LEU A O 1
ATOM 1425 N N . LEU A 1 184 ? -6.561 -3.197 6.370 1.00 98.69 184 LEU A N 1
ATOM 1426 C CA . LEU A 1 184 ? -7.125 -2.192 5.468 1.00 98.69 184 LEU A CA 1
ATOM 1427 C C . LEU A 1 184 ? -7.719 -2.811 4.198 1.00 98.69 184 LEU A C 1
ATOM 1429 O O . LEU A 1 184 ? -8.751 -2.323 3.738 1.00 98.69 184 LEU A O 1
ATOM 1433 N N . GLU A 1 185 ? -7.129 -3.882 3.654 1.00 98.25 185 GLU A N 1
ATOM 1434 C CA . GLU A 1 185 ? -7.674 -4.646 2.522 1.00 98.25 185 GLU A CA 1
ATOM 1435 C C . GLU A 1 185 ? -9.068 -5.203 2.845 1.00 98.25 185 GLU A C 1
ATOM 1437 O O . GLU A 1 185 ? -9.975 -5.074 2.019 1.00 98.25 185 GLU A O 1
ATOM 1442 N N . MET A 1 186 ? -9.257 -5.736 4.059 1.00 98.38 186 MET A N 1
ATOM 1443 C CA . MET A 1 186 ? -10.528 -6.301 4.539 1.00 98.38 186 MET A CA 1
ATOM 1444 C C . MET A 1 186 ? -11.631 -5.250 4.757 1.00 98.38 186 MET A C 1
ATOM 1446 O O . MET A 1 186 ? -12.803 -5.604 4.892 1.00 98.38 186 MET A O 1
ATOM 1450 N N . ALA A 1 187 ? -11.284 -3.961 4.811 1.00 98.44 187 ALA A N 1
ATOM 1451 C CA . ALA A 1 187 ? -12.246 -2.891 5.046 1.00 98.44 187 ALA A CA 1
ATOM 1452 C C . ALA A 1 187 ? -13.066 -2.565 3.789 1.00 98.44 187 ALA A C 1
ATOM 1454 O O . ALA A 1 187 ? -12.548 -2.516 2.673 1.00 98.44 187 ALA A O 1
ATOM 1455 N N . ARG A 1 188 ? -14.330 -2.177 3.968 1.00 98.06 188 ARG A N 1
ATOM 1456 C CA . ARG A 1 188 ? -15.013 -1.321 2.990 1.00 98.06 188 ARG A CA 1
ATOM 1457 C C . ARG A 1 188 ? -14.439 0.087 3.109 1.00 98.06 188 ARG A C 1
ATOM 1459 O O . ARG A 1 188 ? -14.348 0.620 4.214 1.00 98.06 188 ARG A O 1
ATOM 1466 N N . ARG A 1 189 ? -14.059 0.682 1.976 1.00 97.19 189 ARG A N 1
ATOM 1467 C CA . ARG A 1 189 ? -13.374 1.981 1.905 1.00 97.19 189 ARG A CA 1
ATOM 1468 C C . ARG A 1 189 ? -14.133 2.931 0.989 1.00 97.19 189 ARG A C 1
ATOM 1470 O O . ARG A 1 189 ? -14.540 2.537 -0.100 1.00 97.19 189 ARG A O 1
ATOM 1477 N N . LYS A 1 190 ? -14.299 4.180 1.414 1.00 96.62 190 LYS A N 1
ATOM 1478 C CA . LYS A 1 190 ? -14.820 5.283 0.590 1.00 96.62 190 LYS A CA 1
ATOM 1479 C C . LYS A 1 190 ? -14.221 6.605 1.054 1.00 96.62 190 LYS A C 1
ATOM 1481 O O . LYS A 1 190 ? -13.773 6.686 2.195 1.00 96.62 190 LYS A O 1
ATOM 1486 N N . ALA A 1 191 ? -14.241 7.634 0.211 1.00 95.62 191 ALA A N 1
ATOM 1487 C CA . ALA A 1 191 ? -13.876 8.982 0.641 1.00 95.62 191 ALA A CA 1
ATOM 1488 C C . ALA A 1 191 ? -14.741 9.411 1.841 1.00 95.62 191 ALA A C 1
ATOM 1490 O O . ALA A 1 191 ? -15.943 9.133 1.869 1.00 95.62 191 ALA A O 1
ATOM 1491 N N . ALA A 1 192 ? -14.130 10.049 2.840 1.00 95.06 192 ALA A N 1
ATOM 1492 C CA . ALA A 1 192 ? -14.821 10.580 4.009 1.00 95.06 192 ALA A CA 1
ATOM 1493 C C . ALA A 1 192 ? -15.268 12.027 3.738 1.00 95.06 192 ALA A C 1
ATOM 1495 O O . ALA A 1 192 ? -14.417 12.9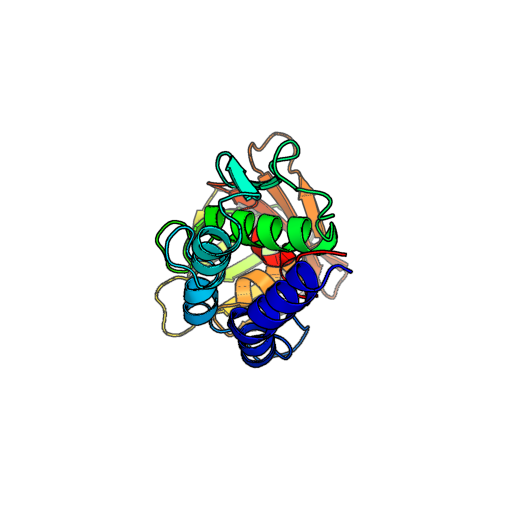13 3.638 1.00 95.06 192 ALA A O 1
ATOM 1496 N N . PRO A 1 193 ? -16.581 12.306 3.639 1.00 90.25 193 PRO A N 1
ATOM 1497 C CA . PRO A 1 193 ? -17.062 13.666 3.422 1.00 90.25 193 PRO A CA 1
ATOM 1498 C C . PRO A 1 193 ? -16.614 14.605 4.548 1.00 90.25 193 PRO A C 1
ATOM 1500 O O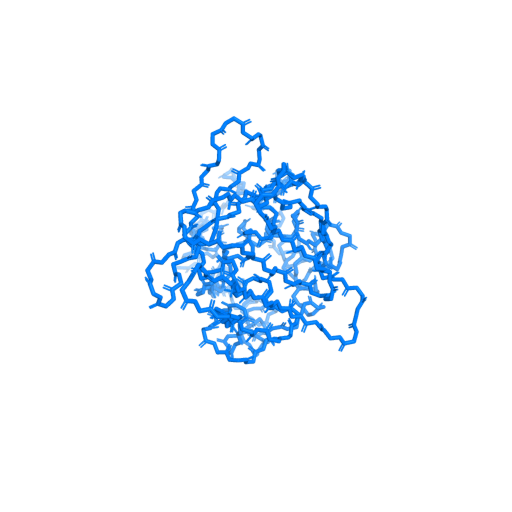 . PRO A 1 193 ? -16.674 14.244 5.724 1.00 90.25 193 PRO A O 1
ATOM 1503 N N . GLY A 1 194 ? -16.168 15.811 4.191 1.00 89.81 194 GLY A N 1
ATOM 1504 C CA . GLY A 1 194 ? -15.754 16.834 5.158 1.00 89.81 194 GLY A CA 1
ATOM 1505 C C . GLY A 1 194 ? -14.408 16.580 5.849 1.00 89.81 194 GLY A C 1
ATOM 1506 O O . GLY A 1 194 ? -14.031 17.352 6.726 1.00 89.81 194 GLY A O 1
ATOM 1507 N N . VAL A 1 195 ? -13.668 15.534 5.466 1.00 90.56 195 VAL A N 1
ATOM 1508 C CA . VAL A 1 195 ? -12.300 15.284 5.940 1.00 90.56 195 VAL A CA 1
ATOM 1509 C C . VAL A 1 195 ? -11.362 15.337 4.740 1.00 90.56 195 VAL A C 1
ATOM 1511 O O . VAL A 1 195 ? -11.370 14.440 3.899 1.00 90.56 195 VAL A O 1
ATOM 1514 N N . ALA A 1 196 ? -10.564 16.403 4.651 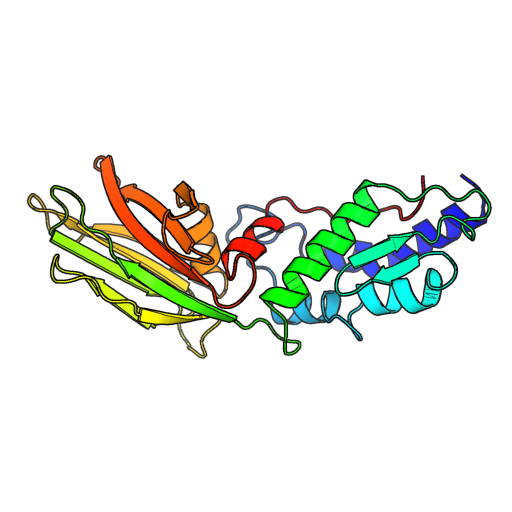1.00 89.81 196 ALA A N 1
ATOM 1515 C CA . ALA A 1 196 ? -9.517 16.513 3.638 1.00 89.81 196 ALA A CA 1
ATOM 1516 C C . ALA A 1 196 ? -8.549 15.330 3.768 1.00 89.81 196 ALA A C 1
ATOM 1518 O O . ALA A 1 196 ? -8.137 15.005 4.885 1.00 89.81 196 ALA A O 1
ATOM 1519 N N . SER A 1 197 ? -8.235 14.679 2.643 1.00 92.25 197 SER A N 1
ATOM 1520 C CA . SER A 1 197 ? -7.454 13.433 2.616 1.00 92.25 197 SER A CA 1
ATOM 1521 C C . SER A 1 197 ? -7.981 12.426 3.644 1.00 92.25 197 SER A C 1
ATOM 1523 O O . SER A 1 197 ? -7.256 11.977 4.531 1.00 92.25 197 SER A O 1
ATOM 1525 N N . GLY A 1 198 ? -9.291 12.163 3.592 1.00 96.75 198 GLY A N 1
ATOM 1526 C CA . GLY A 1 198 ? -9.992 11.300 4.533 1.00 96.75 198 GLY A CA 1
ATOM 1527 C C . GLY A 1 198 ? -10.677 10.109 3.865 1.00 96.75 198 GLY A C 1
ATOM 1528 O O . GLY A 1 198 ? -11.300 10.249 2.812 1.00 96.75 198 GLY A O 1
ATOM 1529 N N . TRP A 1 199 ? -10.653 8.949 4.525 1.00 98.12 199 TRP A N 1
ATOM 1530 C CA . TRP A 1 199 ? -11.350 7.729 4.103 1.00 98.12 199 TRP A CA 1
ATOM 1531 C C . TRP A 1 199 ? -12.184 7.162 5.243 1.00 98.12 199 TRP A C 1
ATOM 1533 O O . TRP A 1 199 ? -11.712 7.003 6.366 1.00 98.12 199 TRP A O 1
ATOM 1543 N N . SER A 1 200 ? -13.435 6.815 4.960 1.00 98.12 200 SER A N 1
ATOM 1544 C CA . SER A 1 200 ? -14.234 5.986 5.857 1.00 98.12 200 SER A CA 1
ATOM 1545 C C . SER A 1 200 ? -13.828 4.527 5.676 1.00 98.12 200 SER A C 1
ATOM 1547 O O . SER A 1 200 ? -13.842 4.020 4.553 1.00 98.12 200 SER A O 1
ATOM 1549 N N . LEU A 1 201 ? -13.505 3.867 6.783 1.00 98.62 201 LEU A N 1
ATOM 1550 C CA . LEU A 1 201 ? -13.181 2.449 6.877 1.00 98.62 201 LEU A CA 1
ATOM 1551 C C . LEU A 1 201 ? -14.290 1.746 7.663 1.00 98.62 201 LEU A C 1
ATOM 1553 O O . LEU A 1 201 ? -14.710 2.235 8.714 1.00 98.62 201 LEU A O 1
ATOM 1557 N N . SER A 1 202 ? -14.769 0.611 7.163 1.00 98.31 202 SER A N 1
ATOM 1558 C CA . SER A 1 202 ? -15.785 -0.180 7.856 1.00 98.31 202 SER A CA 1
ATOM 1559 C C . SER A 1 202 ? -15.539 -1.672 7.684 1.00 98.31 202 SER A C 1
ATOM 1561 O O . SER A 1 202 ? -15.431 -2.162 6.558 1.00 98.31 202 SER A O 1
ATOM 1563 N N . TRP A 1 203 ? -15.475 -2.389 8.801 1.00 98.62 203 TRP A N 1
ATOM 1564 C CA . TRP A 1 203 ? -15.406 -3.847 8.838 1.00 98.62 203 TRP A CA 1
ATOM 1565 C C . TRP A 1 203 ? -16.732 -4.401 9.345 1.00 98.62 203 TRP A C 1
ATOM 1567 O O . TRP A 1 203 ? -17.196 -4.014 10.416 1.00 98.62 203 TRP A O 1
ATOM 1577 N N . GLN A 1 204 ? -17.344 -5.309 8.587 1.00 97.94 204 GLN A N 1
ATOM 1578 C CA . GLN A 1 204 ? -18.539 -6.013 9.042 1.00 97.94 204 GLN A CA 1
ATOM 1579 C C . GLN A 1 204 ? -18.110 -7.180 9.936 1.00 97.94 204 GLN A C 1
ATOM 1581 O O . GLN A 1 204 ? -17.520 -8.141 9.448 1.00 97.94 204 GLN A O 1
ATOM 1586 N N . ALA A 1 205 ? -18.374 -7.074 11.236 1.00 96.25 205 ALA A N 1
ATOM 1587 C CA . ALA A 1 205 ? -18.106 -8.112 12.220 1.00 96.25 205 ALA A CA 1
ATOM 1588 C C . ALA A 1 205 ? -18.915 -9.387 11.936 1.00 96.25 205 ALA A C 1
ATOM 1590 O O . ALA A 1 205 ? -19.887 -9.378 11.177 1.00 96.25 205 ALA A O 1
ATOM 1591 N N . GLN A 1 206 ? -18.532 -10.490 12.583 1.00 94.00 206 GLN A N 1
ATOM 1592 C CA . GLN A 1 206 ? -19.123 -11.814 12.354 1.00 94.00 206 GLN A CA 1
ATOM 1593 C C . GLN A 1 206 ? -20.626 -11.877 12.654 1.00 94.00 206 GLN A C 1
ATOM 1595 O O . GLN A 1 206 ? -21.315 -12.757 12.153 1.00 94.00 206 GLN A O 1
ATOM 1600 N N . ASP A 1 207 ? -21.142 -10.949 13.455 1.00 93.12 207 ASP A N 1
ATOM 1601 C CA . ASP A 1 207 ? -22.561 -10.845 13.791 1.00 93.12 207 ASP A CA 1
ATOM 1602 C C . ASP A 1 207 ? -23.285 -9.704 13.055 1.00 93.12 207 ASP A C 1
ATOM 1604 O O . ASP A 1 207 ? -24.381 -9.298 13.437 1.00 93.12 207 ASP A O 1
ATOM 1608 N N . GLY A 1 208 ? -22.666 -9.169 12.000 1.00 94.69 208 GLY A N 1
ATOM 1609 C CA . GLY A 1 208 ? -23.248 -8.165 11.114 1.00 94.69 208 GLY A CA 1
ATOM 1610 C C . GLY A 1 208 ? -23.062 -6.714 11.557 1.00 94.69 208 GLY A C 1
ATOM 1611 O O . GLY A 1 208 ? -23.341 -5.817 10.756 1.00 94.69 208 GLY A O 1
ATOM 1612 N N . ARG A 1 209 ? -22.565 -6.456 12.775 1.00 95.81 209 ARG A N 1
ATOM 1613 C CA . ARG A 1 209 ? -22.275 -5.096 13.260 1.00 95.81 209 ARG A CA 1
ATOM 1614 C C . ARG A 1 209 ? -21.109 -4.469 12.498 1.00 95.81 209 ARG A C 1
ATOM 1616 O O . ARG A 1 209 ? -20.205 -5.160 12.042 1.00 95.81 209 ARG A O 1
ATOM 1623 N N . MET A 1 210 ? -21.116 -3.146 12.370 1.00 97.44 210 MET A N 1
ATOM 1624 C CA . MET A 1 210 ? -20.063 -2.414 11.662 1.00 97.44 210 MET A CA 1
ATOM 1625 C C . MET A 1 210 ? -19.050 -1.840 12.650 1.00 97.44 210 MET A C 1
ATOM 1627 O O . MET A 1 210 ? -19.426 -1.141 13.587 1.00 97.44 210 MET A O 1
ATOM 1631 N N . LEU A 1 211 ? -17.766 -2.098 12.420 1.00 98.38 211 LEU A N 1
ATOM 1632 C CA . LEU A 1 211 ? -16.657 -1.483 13.143 1.00 98.38 211 LEU A CA 1
ATOM 1633 C C . LEU A 1 211 ? -16.152 -0.322 12.286 1.00 98.38 211 LEU A C 1
ATOM 1635 O O . LEU A 1 211 ? -15.561 -0.547 11.230 1.00 98.38 211 LEU A O 1
ATOM 1639 N N . ASN A 1 212 ? -16.453 0.912 12.688 1.00 98.19 212 ASN A N 1
ATOM 1640 C CA . ASN A 1 212 ? -16.272 2.093 11.845 1.00 98.19 212 ASN A CA 1
ATOM 1641 C C . ASN A 1 212 ? -15.081 2.929 12.299 1.00 98.19 212 ASN A C 1
ATOM 1643 O O . ASN A 1 212 ? -14.922 3.207 13.483 1.00 98.19 212 ASN A O 1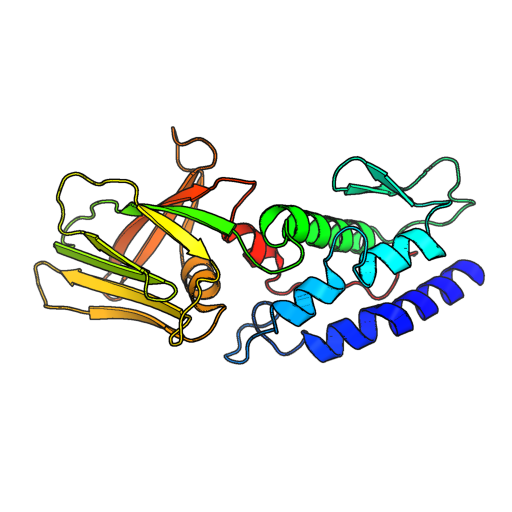
ATOM 1647 N N . TYR A 1 213 ? -14.278 3.382 11.343 1.00 98.56 213 TYR A N 1
ATOM 1648 C CA . TYR A 1 213 ? -13.172 4.303 11.573 1.00 98.56 213 TYR A CA 1
ATOM 1649 C C . TYR A 1 213 ? -13.112 5.328 10.440 1.00 98.56 213 TYR A C 1
ATOM 1651 O O . TYR A 1 213 ? -13.550 5.080 9.319 1.00 98.56 213 TYR A O 1
ATOM 1659 N N . THR A 1 214 ? -12.562 6.502 10.724 1.00 98.62 214 THR A N 1
ATOM 1660 C CA . THR A 1 214 ? -12.126 7.452 9.699 1.00 98.62 214 THR A CA 1
ATOM 1661 C C . THR A 1 214 ? -10.608 7.508 9.717 1.00 98.62 214 THR A C 1
ATOM 1663 O O . THR A 1 214 ? -10.019 7.749 10.767 1.00 98.62 214 THR A O 1
ATOM 1666 N N . LEU A 1 215 ? -9.994 7.276 8.564 1.00 98.69 215 LEU A N 1
ATOM 1667 C CA . LEU A 1 215 ? -8.577 7.471 8.295 1.00 98.69 215 LEU A CA 1
ATOM 1668 C C . LEU A 1 215 ? -8.365 8.877 7.747 1.00 98.69 215 LEU A C 1
ATOM 1670 O O . LEU A 1 215 ? -9.108 9.293 6.863 1.00 98.69 215 LEU A O 1
ATOM 1674 N N . ARG A 1 216 ? -7.345 9.575 8.238 1.00 98.38 216 ARG A N 1
ATOM 1675 C CA . ARG A 1 216 ? -6.807 10.803 7.649 1.00 98.38 216 ARG A CA 1
ATOM 1676 C C . ARG A 1 216 ? -5.326 10.598 7.351 1.00 98.38 216 ARG A C 1
ATOM 1678 O O . ARG A 1 216 ? -4.613 10.054 8.193 1.00 98.38 216 ARG A O 1
ATOM 1685 N N . THR A 1 217 ? -4.870 10.993 6.167 1.00 97.12 217 THR A N 1
ATOM 1686 C CA . THR A 1 217 ? -3.478 10.788 5.731 1.00 97.12 217 THR A CA 1
ATOM 1687 C C . THR A 1 217 ? -2.738 12.108 5.595 1.00 97.12 217 THR A C 1
ATOM 1689 O O . THR A 1 217 ? -3.339 13.151 5.342 1.00 97.12 217 THR A O 1
ATOM 1692 N N . GLU A 1 218 ? -1.417 12.053 5.760 1.00 93.75 218 GLU A N 1
ATOM 1693 C CA . GLU A 1 218 ? -0.540 13.215 5.573 1.00 93.75 218 GLU A CA 1
ATOM 1694 C C . GLU A 1 218 ? -0.162 13.423 4.098 1.00 93.75 218 GLU A C 1
ATOM 1696 O O . GLU A 1 218 ? 0.030 14.555 3.664 1.00 93.75 218 GLU A O 1
ATOM 1701 N N . ALA A 1 219 ? -0.094 12.342 3.314 1.00 90.00 219 ALA A N 1
ATOM 1702 C CA . ALA A 1 219 ? 0.260 12.372 1.898 1.00 90.00 219 ALA A CA 1
ATOM 1703 C C . ALA A 1 219 ? -0.521 11.316 1.106 1.00 90.00 219 ALA A C 1
ATOM 1705 O O . ALA A 1 219 ? -0.631 10.166 1.541 1.00 90.00 219 ALA A O 1
ATOM 1706 N N . GLY A 1 220 ? -1.035 11.706 -0.067 1.00 92.25 220 GLY A N 1
ATOM 1707 C CA . GLY A 1 220 ? -1.760 10.820 -0.984 1.00 92.25 220 GLY A CA 1
ATOM 1708 C C . GLY A 1 220 ? -2.808 9.960 -0.272 1.00 92.25 220 GLY A C 1
ATOM 1709 O O . GLY A 1 220 ? -3.475 10.412 0.653 1.00 92.25 220 GLY A O 1
ATOM 1710 N N . GLU A 1 221 ? -2.903 8.688 -0.653 1.00 95.94 221 GLU A N 1
ATOM 1711 C CA . GLU A 1 221 ? -3.775 7.699 -0.002 1.00 95.94 221 GLU A CA 1
ATOM 1712 C C . GLU A 1 221 ? -3.185 7.118 1.305 1.00 95.94 221 GLU A C 1
ATOM 1714 O O . GLU A 1 221 ? -3.760 6.207 1.907 1.00 95.94 221 GLU A O 1
ATOM 1719 N N . GLY A 1 222 ? -2.034 7.627 1.767 1.00 97.25 222 GLY A N 1
ATOM 1720 C CA . GLY A 1 222 ? -1.295 7.114 2.924 1.00 97.25 222 GLY A CA 1
ATOM 1721 C C . GLY A 1 222 ? -1.113 5.593 2.854 1.00 97.25 222 GLY A C 1
ATOM 1722 O O . GLY A 1 222 ? -0.730 5.086 1.800 1.00 97.25 222 GLY A O 1
ATOM 1723 N N . PRO A 1 223 ? -1.422 4.824 3.916 1.00 98.06 223 PRO A N 1
ATOM 1724 C CA . PRO A 1 223 ? -1.247 3.371 3.889 1.00 98.06 223 PRO A CA 1
ATOM 1725 C C . PRO A 1 223 ? -2.137 2.662 2.854 1.00 98.06 223 PRO A C 1
ATOM 1727 O O . PRO A 1 223 ? -1.814 1.550 2.440 1.00 98.06 223 PRO A O 1
ATOM 1730 N N . LEU A 1 224 ? -3.227 3.281 2.379 1.00 98.44 224 LEU A N 1
ATOM 1731 C CA . LEU A 1 224 ? -4.079 2.678 1.348 1.00 98.44 224 LEU A CA 1
ATOM 1732 C C . LEU A 1 224 ? -3.390 2.605 -0.020 1.00 98.44 224 LEU A C 1
ATOM 1734 O O . LEU A 1 224 ? -3.742 1.729 -0.810 1.00 98.44 224 LEU A O 1
ATOM 1738 N N . VAL A 1 225 ? -2.374 3.439 -0.284 1.00 98.19 225 VAL A N 1
ATOM 1739 C CA . VAL A 1 225 ? -1.625 3.412 -1.555 1.00 98.19 225 VAL A CA 1
ATOM 1740 C C . VAL A 1 225 ? -1.004 2.035 -1.815 1.00 98.19 225 VAL A C 1
ATOM 1742 O O . VAL A 1 225 ? -0.925 1.581 -2.954 1.00 98.19 225 VAL A O 1
ATOM 1745 N N . LEU A 1 226 ? -0.624 1.322 -0.751 1.00 98.50 226 LEU A N 1
ATOM 1746 C CA . LEU A 1 226 ? 0.019 0.012 -0.824 1.00 98.50 226 LEU A CA 1
ATOM 1747 C C . LEU A 1 226 ? -0.935 -1.087 -1.297 1.00 98.50 226 LEU A C 1
ATOM 1749 O O . LEU A 1 226 ? -0.481 -2.123 -1.782 1.00 98.50 226 LEU A O 1
ATOM 1753 N N . LEU A 1 227 ? -2.251 -0.854 -1.243 1.00 98.38 227 LEU A N 1
ATOM 1754 C CA . LEU A 1 227 ? -3.237 -1.756 -1.837 1.00 98.38 227 LEU A CA 1
ATOM 1755 C C . LEU A 1 227 ? -3.133 -1.797 -3.369 1.00 98.38 227 LEU A C 1
ATOM 1757 O O . LEU A 1 227 ? -3.581 -2.768 -3.972 1.00 98.38 227 LEU A O 1
ATOM 1761 N N . LYS A 1 228 ? -2.476 -0.819 -4.011 1.00 98.44 228 LYS A N 1
ATOM 1762 C CA . LYS A 1 228 ? -2.174 -0.858 -5.455 1.00 98.44 228 LYS A CA 1
ATOM 1763 C C . LYS A 1 228 ? -1.193 -1.972 -5.835 1.00 98.44 228 LYS A C 1
ATOM 1765 O O . LYS A 1 228 ? -1.117 -2.334 -7.005 1.00 98.44 228 LYS A O 1
ATOM 1770 N N . LEU A 1 229 ? -0.478 -2.551 -4.864 1.00 98.56 229 LEU A N 1
ATOM 1771 C CA . LEU A 1 229 ? 0.375 -3.725 -5.076 1.00 98.56 229 LEU A CA 1
ATOM 1772 C C . LEU A 1 229 ? -0.417 -5.044 -5.116 1.00 98.56 229 LEU A C 1
ATOM 1774 O O . LEU A 1 229 ? 0.139 -6.080 -5.487 1.00 98.56 229 LEU A O 1
ATOM 1778 N N . ARG A 1 230 ? -1.710 -5.035 -4.755 1.00 97.88 230 ARG A N 1
ATOM 1779 C CA . ARG A 1 230 ? -2.566 -6.226 -4.828 1.00 97.88 230 ARG A CA 1
ATOM 1780 C C . ARG A 1 230 ? -2.685 -6.697 -6.270 1.00 97.88 230 ARG A C 1
ATOM 1782 O O . ARG A 1 230 ? -3.151 -5.959 -7.133 1.00 97.88 230 ARG A O 1
ATOM 1789 N N . ASN A 1 231 ? -2.274 -7.942 -6.515 1.00 95.88 231 ASN A N 1
ATOM 1790 C CA . ASN A 1 231 ? -2.220 -8.551 -7.848 1.00 95.88 231 ASN A CA 1
ATOM 1791 C C . ASN A 1 231 ? -1.378 -7.757 -8.866 1.00 95.88 231 ASN A C 1
ATOM 1793 O O . ASN A 1 231 ? -1.548 -7.935 -10.072 1.00 95.88 231 ASN A O 1
ATOM 1797 N N . PHE A 1 232 ? -0.478 -6.886 -8.401 1.00 98.25 232 PHE A N 1
ATOM 1798 C CA . PHE A 1 232 ? 0.404 -6.129 -9.278 1.00 98.25 232 PHE A CA 1
ATOM 1799 C C . PHE A 1 232 ? 1.385 -7.069 -9.984 1.00 98.25 232 PHE A C 1
ATOM 1801 O O . PHE A 1 232 ? 2.015 -7.920 -9.354 1.00 98.25 232 PHE A O 1
ATOM 1808 N N . VAL A 1 233 ? 1.545 -6.870 -11.290 1.00 96.50 233 VAL A N 1
ATOM 1809 C CA . VAL A 1 233 ? 2.533 -7.560 -12.121 1.00 96.50 233 VAL A CA 1
ATOM 1810 C C . VAL A 1 233 ? 3.384 -6.500 -12.797 1.00 96.50 233 VAL A C 1
ATOM 1812 O O . VAL A 1 233 ? 2.849 -5.555 -13.376 1.00 96.50 233 VAL A O 1
ATOM 1815 N N . LEU A 1 234 ? 4.705 -6.656 -12.717 1.00 98.12 234 LEU A N 1
ATOM 1816 C CA . LEU A 1 234 ? 5.627 -5.787 -13.433 1.00 98.12 234 LEU A CA 1
ATOM 1817 C C . LEU A 1 234 ? 5.693 -6.248 -14.901 1.00 98.12 234 LEU A C 1
ATOM 1819 O O . LEU A 1 234 ? 6.055 -7.402 -15.133 1.00 98.12 234 LEU A O 1
ATOM 1823 N N . PRO A 1 235 ? 5.335 -5.402 -15.886 1.00 98.38 235 PRO A N 1
ATOM 1824 C CA . PRO A 1 235 ? 5.318 -5.805 -17.289 1.00 98.38 235 PRO A CA 1
ATOM 1825 C C . PRO A 1 235 ? 6.699 -6.215 -17.788 1.00 98.38 235 PRO A C 1
ATOM 1827 O O . PRO A 1 235 ? 7.699 -5.593 -17.439 1.00 98.38 235 PRO A O 1
ATOM 1830 N N . GLU A 1 236 ? 6.744 -7.235 -18.640 1.00 97.69 236 GLU A N 1
ATOM 1831 C CA . GLU A 1 236 ? 7.990 -7.783 -19.186 1.00 97.69 236 GLU A CA 1
ATOM 1832 C C . GLU A 1 236 ? 8.574 -6.964 -20.345 1.00 97.69 236 GLU A C 1
ATOM 1834 O O . GLU A 1 236 ? 9.740 -7.137 -20.696 1.00 97.69 236 GLU A O 1
ATOM 1839 N N . THR A 1 237 ? 7.797 -6.058 -20.938 1.00 97.56 237 THR A N 1
ATOM 1840 C CA . THR A 1 237 ? 8.217 -5.251 -22.089 1.00 97.56 237 THR A CA 1
ATOM 1841 C C . THR A 1 237 ? 8.039 -3.763 -21.818 1.00 97.56 237 THR A C 1
ATOM 1843 O O . THR A 1 237 ? 7.030 -3.341 -21.259 1.00 97.56 237 THR A O 1
ATOM 1846 N N . VAL A 1 238 ? 9.028 -2.970 -22.230 1.00 96.75 238 VAL A N 1
ATOM 1847 C CA . VAL A 1 238 ? 9.012 -1.500 -22.221 1.00 96.75 238 VAL A CA 1
ATOM 1848 C C . VAL A 1 238 ? 8.285 -0.969 -23.459 1.00 96.75 238 VAL A C 1
ATOM 1850 O O . VAL A 1 238 ? 7.507 -0.023 -23.354 1.00 96.75 238 VAL A O 1
ATOM 1853 N N . PHE A 1 239 ? 8.513 -1.600 -24.613 1.00 94.69 239 PHE A N 1
ATOM 1854 C CA . PHE A 1 239 ? 7.928 -1.245 -25.912 1.00 94.69 239 PHE A CA 1
ATOM 1855 C C . PHE A 1 239 ? 7.086 -2.393 -26.489 1.00 94.69 239 PHE A C 1
ATOM 1857 O O . PHE A 1 239 ? 7.347 -3.555 -26.155 1.00 94.69 239 PHE A O 1
ATOM 1864 N N . GLU A 1 240 ? 6.108 -2.048 -27.334 1.00 89.56 240 GLU A N 1
ATOM 1865 C CA . GLU A 1 240 ? 5.239 -2.968 -28.101 1.00 89.56 240 GLU A CA 1
ATOM 1866 C C . GLU A 1 240 ? 5.938 -3.665 -29.269 1.00 89.56 240 GLU A C 1
ATOM 1868 O O . GLU A 1 240 ? 6.703 -2.996 -30.006 1.00 89.56 240 GLU A O 1
#

Secondary structure (DSSP, 8-state):
--HHHHHHHHHHIIIIIHHHHHHHTTSBTTSSSSSBPPHHHHHHHH-TTTSHHHHHHHHHHTTTEEEETTEEEE-TTT-TTPPBPHHHHHHHHHHHHHHHHH-TTSSS-EEEEEEEE--TTEEEEEEEETTEEEEE-SSS---EEEEES-S-SS-EEEEEEEESSSSEEEEEEEESTTHHHHHHHHSEEEE-TTSTTEEEEEEE-TTS-EEEEEEEESSTTGGGGGGGGTT----S-SB-